Protein AF-A0A6A6L0Q8-F1 (afdb_monomer)

pLDDT: mean 82.21, std 14.79, range [26.2, 97.75]

Foldseek 3Di:
DQLVVVCPVQPPPDDLVPCVVCQVVSFVLQAQFWKDFALDDDPDIFGFNGWDPAFLQPDWDWDDDPDPPDPTDIDRNQVCSCVPRVDHDPSRRHTFTFRDDDPDTDTHRSRRIDGDPPDDDDPVSDDPVRNVVVVVVVPDDPVRVVVVVVCQCDDCPHCCHVVVVQHDDDPLDDDDDDLCCLVPLVSVLVVQLVVQVSCCVRVVHGAAEAEAEAQDPDPDDSVVSNCCSCVPPVNHHYQYDYPVCVVVPDPVSVVVSVVVVCVSNVVPDPDDDPDPDRDD

Structure (mmCIF, N/CA/C/O backbone):
data_AF-A0A6A6L0Q8-F1
#
_entry.id   AF-A0A6A6L0Q8-F1
#
loop_
_atom_site.group_PDB
_atom_site.id
_atom_site.type_symbol
_atom_site.label_atom_id
_atom_site.label_alt_id
_atom_site.label_comp_id
_atom_site.label_asym_id
_atom_site.label_entity_id
_atom_site.label_seq_id
_atom_site.pdbx_PDB_ins_code
_atom_site.Cartn_x
_atom_site.Cartn_y
_atom_site.Cartn_z
_atom_site.occupancy
_atom_site.B_iso_or_equiv
_atom_site.auth_seq_id
_atom_site.auth_comp_id
_atom_site.auth_asym_id
_atom_site.auth_atom_id
_atom_site.pdbx_PDB_model_num
ATOM 1 N N . MET A 1 1 ? 3.256 -10.495 -12.106 1.00 90.12 1 MET A N 1
ATOM 2 C CA . MET A 1 1 ? 2.865 -9.882 -13.391 1.00 90.12 1 MET A CA 1
ATOM 3 C C . MET A 1 1 ? 4.112 -9.403 -14.126 1.00 90.12 1 MET A C 1
ATOM 5 O O . MET A 1 1 ? 4.885 -8.676 -13.503 1.00 90.12 1 MET A O 1
ATOM 9 N N . PRO A 1 2 ? 4.363 -9.841 -15.370 1.00 96.38 2 PRO A N 1
ATOM 10 C CA . PRO A 1 2 ? 5.463 -9.336 -16.199 1.00 96.38 2 PRO A CA 1
ATOM 11 C C . PRO A 1 2 ? 5.391 -7.816 -16.389 1.00 96.38 2 PRO A C 1
ATOM 13 O O . PRO A 1 2 ? 4.303 -7.249 -16.449 1.00 96.38 2 PRO A O 1
ATOM 16 N N . VAL A 1 3 ? 6.543 -7.143 -16.466 1.00 95.81 3 VAL A N 1
ATOM 17 C CA . VAL A 1 3 ? 6.592 -5.670 -16.564 1.00 95.81 3 VAL A CA 1
ATOM 18 C C . VAL A 1 3 ? 5.933 -5.153 -17.844 1.00 95.81 3 VAL A C 1
ATOM 20 O O . VAL A 1 3 ? 5.211 -4.165 -17.789 1.00 95.81 3 VAL A O 1
ATOM 23 N N . ILE A 1 4 ? 6.134 -5.816 -18.985 1.00 94.69 4 ILE A N 1
ATOM 24 C CA . ILE A 1 4 ? 5.527 -5.391 -20.256 1.00 94.69 4 ILE A CA 1
ATOM 25 C C . ILE A 1 4 ? 3.995 -5.474 -20.199 1.00 94.69 4 ILE A C 1
ATOM 27 O O . ILE A 1 4 ? 3.321 -4.556 -20.660 1.00 94.69 4 ILE A O 1
ATOM 31 N N . ASP A 1 5 ? 3.448 -6.526 -19.589 1.00 94.25 5 ASP A N 1
ATOM 32 C CA . ASP A 1 5 ? 1.997 -6.681 -19.428 1.00 94.25 5 ASP A CA 1
ATOM 33 C C . ASP A 1 5 ? 1.432 -5.636 -18.464 1.00 94.25 5 ASP A C 1
ATOM 35 O O . ASP A 1 5 ? 0.415 -5.015 -18.758 1.00 94.25 5 ASP A O 1
ATOM 39 N N . PHE A 1 6 ? 2.148 -5.356 -17.368 1.00 92.81 6 PHE A N 1
ATOM 40 C CA . PHE A 1 6 ? 1.796 -4.269 -16.455 1.00 92.81 6 PHE A CA 1
ATOM 41 C C . PHE A 1 6 ? 1.683 -2.924 -17.185 1.00 92.81 6 PHE A C 1
ATOM 43 O O . PHE A 1 6 ? 0.721 -2.191 -16.969 1.00 92.81 6 PHE A O 1
ATOM 50 N N . LEU A 1 7 ? 2.633 -2.607 -18.072 1.00 93.12 7 LEU A N 1
ATOM 51 C CA . LEU A 1 7 ? 2.600 -1.367 -18.851 1.00 93.12 7 LEU A CA 1
ATOM 52 C C . LEU A 1 7 ? 1.410 -1.316 -19.812 1.00 93.12 7 LEU A C 1
ATOM 54 O O . LEU A 1 7 ? 0.773 -0.273 -19.904 1.00 93.12 7 LEU A O 1
ATOM 58 N N . LYS A 1 8 ? 1.081 -2.429 -20.482 1.00 91.69 8 LYS A N 1
ATOM 59 C CA . LYS A 1 8 ? -0.102 -2.517 -21.356 1.00 91.69 8 LYS A CA 1
ATOM 60 C C . LYS A 1 8 ? -1.411 -2.308 -20.591 1.00 91.69 8 LYS A C 1
ATOM 62 O O . LYS A 1 8 ? -2.341 -1.731 -21.136 1.00 91.69 8 LYS A O 1
ATOM 67 N N . GLU A 1 9 ? -1.486 -2.773 -19.345 1.00 89.06 9 GLU A N 1
ATOM 68 C CA . GLU A 1 9 ? -2.683 -2.630 -18.507 1.00 89.06 9 GLU A CA 1
ATOM 69 C C . GLU A 1 9 ? -2.833 -1.215 -17.918 1.00 89.06 9 GLU A C 1
ATOM 71 O O . GLU A 1 9 ? -3.950 -0.735 -17.750 1.00 89.06 9 GLU A O 1
ATOM 76 N N . HIS A 1 10 ? -1.723 -0.535 -17.608 1.00 86.06 10 HIS A N 1
ATOM 77 C CA . HIS A 1 10 ? -1.742 0.719 -16.839 1.00 86.06 10 HIS A CA 1
ATOM 78 C C . HIS A 1 10 ? -1.487 1.981 -17.672 1.00 86.06 10 HIS A C 1
ATOM 80 O O . HIS A 1 10 ? -1.715 3.088 -17.183 1.00 86.06 10 HIS A O 1
ATOM 86 N N . ILE A 1 11 ? -0.994 1.847 -18.904 1.00 88.38 11 ILE A N 1
ATOM 87 C CA . ILE A 1 11 ? -0.741 2.971 -19.807 1.00 88.38 11 ILE A CA 1
ATOM 88 C C . ILE A 1 11 ? -1.629 2.795 -21.047 1.00 88.38 11 ILE A C 1
ATOM 90 O O . ILE A 1 11 ? -1.388 1.873 -21.831 1.00 88.38 11 ILE A O 1
ATOM 94 N N . PRO A 1 12 ? -2.639 3.665 -21.246 1.00 87.06 12 PRO A N 1
ATOM 95 C CA . PRO A 1 12 ? -3.503 3.617 -22.422 1.00 87.06 12 PRO A CA 1
ATOM 96 C C . PRO A 1 12 ? -2.695 3.655 -23.721 1.00 87.06 12 PRO A C 1
ATOM 98 O O . PRO A 1 12 ? -1.733 4.418 -23.834 1.00 87.06 12 PRO A O 1
ATOM 101 N N . ASP A 1 13 ? -3.081 2.815 -24.682 1.00 90.56 13 ASP A N 1
ATOM 102 C CA . ASP A 1 13 ? -2.469 2.711 -26.014 1.00 90.56 13 ASP A CA 1
ATOM 103 C C . ASP A 1 13 ? -0.963 2.390 -26.015 1.00 90.56 13 ASP A C 1
ATOM 105 O O . ASP A 1 13 ? -0.272 2.593 -27.020 1.00 90.56 13 ASP A O 1
ATOM 109 N N . PHE A 1 14 ? -0.429 1.875 -24.901 1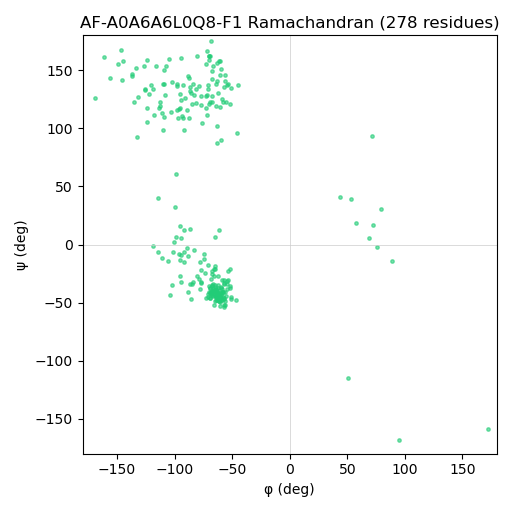.00 92.06 14 PHE A N 1
ATOM 110 C CA . PHE A 1 14 ? 0.988 1.557 -24.802 1.00 92.06 14 PHE A CA 1
ATOM 111 C C . PHE A 1 14 ? 1.402 0.515 -25.842 1.00 92.06 14 PHE A C 1
ATOM 113 O O . PHE A 1 14 ? 0.973 -0.641 -25.824 1.00 92.06 14 PHE A O 1
ATOM 120 N N . ASN A 1 15 ? 2.320 0.929 -26.713 1.00 89.38 15 ASN A N 1
ATOM 121 C CA . ASN A 1 15 ? 2.916 0.083 -27.730 1.00 89.38 15 ASN A CA 1
ATOM 122 C C . ASN A 1 15 ? 4.449 0.097 -27.593 1.00 89.38 15 ASN A C 1
ATOM 124 O O . ASN A 1 15 ? 5.060 1.154 -27.795 1.00 89.38 15 ASN A O 1
ATOM 128 N N . PRO A 1 16 ? 5.093 -1.055 -27.311 1.00 87.25 16 PRO A N 1
ATOM 129 C CA . PRO A 1 16 ? 6.550 -1.161 -27.240 1.00 87.25 16 PRO A CA 1
ATOM 130 C C . PRO A 1 16 ? 7.277 -0.648 -28.492 1.00 87.25 16 PRO A C 1
ATOM 132 O O . PRO A 1 16 ? 8.366 -0.094 -28.372 1.00 87.25 16 PRO A O 1
ATOM 135 N N . ASN A 1 17 ? 6.668 -0.751 -29.678 1.00 87.56 17 ASN A N 1
ATOM 136 C CA . ASN A 1 17 ? 7.273 -0.284 -30.930 1.00 87.56 17 ASN A CA 1
ATOM 137 C C . ASN A 1 17 ? 7.409 1.247 -30.996 1.00 87.56 17 ASN A C 1
ATOM 139 O O . ASN A 1 17 ? 8.262 1.755 -31.716 1.00 87.56 17 ASN A O 1
ATOM 143 N N . ASN A 1 18 ? 6.603 1.990 -30.229 1.00 89.50 18 ASN A N 1
ATOM 144 C CA . ASN A 1 18 ? 6.680 3.449 -30.114 1.00 89.50 18 ASN A CA 1
ATOM 145 C C . ASN A 1 18 ? 7.097 3.8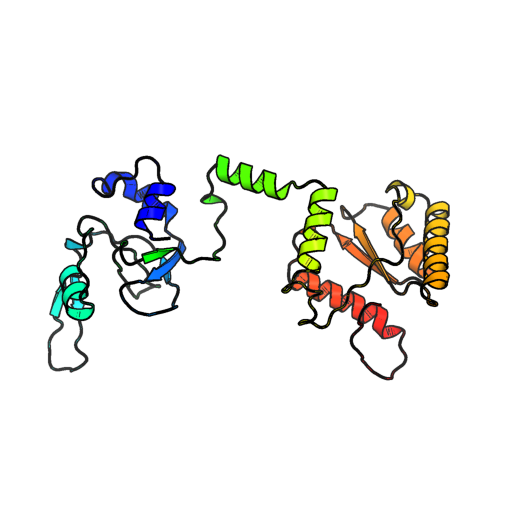81 -28.696 1.00 89.50 18 ASN A C 1
ATOM 147 O O . ASN A 1 18 ? 6.573 4.846 -28.135 1.00 89.50 18 ASN A O 1
ATOM 151 N N . PHE A 1 19 ? 8.049 3.167 -28.085 1.00 92.56 19 PHE A N 1
ATOM 152 C CA . PHE A 1 19 ? 8.451 3.407 -26.695 1.00 92.56 19 PHE A CA 1
ATOM 153 C C . PHE A 1 19 ? 8.859 4.864 -26.417 1.00 92.56 19 PHE A C 1
ATOM 155 O O . PHE A 1 19 ? 8.597 5.392 -25.335 1.00 92.56 19 PHE A O 1
ATOM 162 N N . ARG A 1 20 ? 9.466 5.548 -27.397 1.00 91.00 20 ARG A N 1
ATOM 163 C CA . ARG A 1 20 ? 9.957 6.927 -27.249 1.00 91.00 20 ARG A CA 1
ATOM 164 C C . ARG A 1 20 ? 8.858 7.901 -26.810 1.00 91.00 20 ARG A C 1
ATOM 166 O O . ARG A 1 20 ? 9.118 8.730 -25.939 1.00 91.00 20 ARG A O 1
ATOM 173 N N . GLY A 1 21 ? 7.644 7.771 -27.351 1.00 92.38 21 GLY A N 1
ATOM 174 C CA . GLY A 1 21 ? 6.496 8.604 -26.969 1.00 92.38 21 GLY A CA 1
ATOM 175 C C . GLY A 1 21 ? 5.993 8.332 -25.547 1.00 92.38 21 GLY A C 1
ATOM 176 O O . GLY A 1 21 ? 5.531 9.241 -24.860 1.00 92.38 21 GLY A O 1
ATOM 177 N N . PHE A 1 22 ? 6.160 7.099 -25.065 1.00 94.25 22 PHE A N 1
ATOM 178 C CA . PHE A 1 22 ? 5.683 6.664 -23.752 1.00 94.25 22 PHE A CA 1
ATOM 179 C C . PHE A 1 22 ? 6.749 6.718 -22.652 1.00 94.25 22 PHE A C 1
ATOM 181 O O . PHE A 1 22 ? 6.402 6.564 -21.482 1.00 94.25 22 PHE A O 1
ATOM 188 N N . ARG A 1 23 ? 8.024 6.986 -22.976 1.00 94.62 23 ARG A N 1
ATOM 189 C CA . ARG A 1 23 ? 9.160 6.905 -22.034 1.00 94.62 23 ARG A CA 1
ATOM 190 C C . ARG A 1 23 ? 8.888 7.582 -20.687 1.00 94.62 23 ARG A C 1
ATOM 192 O O . ARG A 1 23 ? 9.111 6.970 -19.648 1.00 94.62 23 ARG A O 1
ATOM 199 N N . LYS A 1 24 ? 8.363 8.815 -20.693 1.00 92.81 24 LYS A N 1
ATOM 200 C CA . LYS A 1 24 ? 8.048 9.562 -19.458 1.00 92.81 24 LYS A CA 1
ATOM 201 C C . LYS A 1 24 ? 6.961 8.883 -18.616 1.00 92.81 24 LYS A C 1
ATOM 203 O O . LYS A 1 24 ? 7.061 8.863 -17.393 1.00 92.81 24 LYS A O 1
ATOM 208 N N . GLN A 1 25 ? 5.930 8.337 -19.260 1.00 91.94 25 GLN A N 1
ATOM 209 C CA . GLN A 1 25 ? 4.829 7.647 -18.582 1.00 91.94 25 GLN A CA 1
ATOM 210 C C . GLN A 1 25 ? 5.295 6.302 -18.017 1.00 91.94 25 GLN A C 1
ATOM 212 O O . GLN A 1 25 ? 5.019 6.000 -16.859 1.00 91.94 25 GLN A O 1
ATOM 217 N N . VAL A 1 26 ? 6.081 5.550 -18.795 1.00 94.69 26 VAL A N 1
ATOM 218 C CA . VAL A 1 26 ? 6.685 4.276 -18.380 1.00 94.69 26 VAL A CA 1
ATOM 219 C C . VAL A 1 26 ? 7.618 4.478 -17.190 1.00 94.69 26 VAL A C 1
ATOM 221 O O . VAL A 1 26 ? 7.498 3.771 -16.192 1.00 94.69 26 VAL A O 1
ATOM 224 N N . GLU A 1 27 ? 8.517 5.466 -17.248 1.00 94.06 27 GLU A N 1
ATOM 225 C CA . GLU A 1 27 ? 9.415 5.749 -16.128 1.00 94.06 27 GLU A CA 1
ATOM 226 C C . GLU A 1 27 ? 8.623 6.143 -14.877 1.00 94.06 27 GLU A C 1
ATOM 228 O O . GLU A 1 27 ? 8.885 5.609 -13.802 1.00 94.06 27 GLU A O 1
ATOM 233 N N . LYS A 1 28 ? 7.607 7.009 -15.007 1.00 90.94 28 LYS A N 1
ATOM 234 C CA . LYS A 1 28 ? 6.749 7.399 -13.880 1.00 90.94 28 LYS A CA 1
ATOM 235 C C . LYS A 1 28 ? 6.019 6.201 -13.266 1.00 90.94 28 LYS A C 1
ATOM 237 O O . LYS A 1 28 ? 5.943 6.117 -12.044 1.00 90.94 28 LYS A O 1
ATOM 242 N N . ALA A 1 29 ? 5.498 5.293 -14.090 1.00 90.25 29 ALA A N 1
ATOM 243 C CA . ALA A 1 29 ? 4.758 4.121 -13.630 1.00 90.25 29 ALA A CA 1
ATOM 244 C C . ALA A 1 29 ? 5.657 3.090 -12.927 1.00 90.25 29 ALA A C 1
ATOM 246 O O . ALA A 1 29 ? 5.229 2.450 -11.970 1.00 90.25 29 ALA A O 1
ATOM 247 N N . LEU A 1 30 ? 6.901 2.922 -13.389 1.00 93.06 30 LEU A N 1
ATOM 248 C CA . LEU A 1 30 ? 7.799 1.873 -12.901 1.00 93.06 30 LEU A CA 1
ATOM 249 C C . LEU A 1 30 ? 8.740 2.323 -11.783 1.00 93.06 30 LEU A C 1
ATOM 251 O O . LEU A 1 30 ? 9.106 1.516 -10.924 1.00 93.06 30 LEU A O 1
ATOM 255 N N . LYS A 1 31 ? 9.173 3.585 -11.784 1.00 91.56 31 LYS A N 1
ATOM 256 C CA . LYS A 1 31 ? 10.190 4.079 -10.854 1.00 91.56 31 LYS A CA 1
ATOM 257 C C . LYS A 1 31 ? 9.737 3.902 -9.409 1.00 91.56 31 LYS A C 1
ATOM 259 O O . LYS A 1 31 ? 8.684 4.364 -8.985 1.00 91.56 31 LYS A O 1
ATOM 264 N N . GLY A 1 32 ? 10.574 3.229 -8.628 1.00 88.31 32 GLY A N 1
ATOM 265 C CA . GLY A 1 32 ? 10.318 2.930 -7.226 1.00 88.31 32 GLY A CA 1
ATOM 266 C C . GLY A 1 32 ? 9.567 1.627 -6.957 1.00 88.31 32 GLY A C 1
ATOM 267 O O . GLY A 1 32 ? 9.631 1.159 -5.814 1.00 88.31 32 GLY A O 1
ATOM 268 N N . LEU A 1 33 ? 8.949 1.004 -7.968 1.00 90.94 33 LEU A N 1
ATOM 269 C CA . LEU A 1 33 ? 8.381 -0.336 -7.830 1.00 90.94 33 LEU A CA 1
ATOM 270 C C . LEU A 1 33 ? 9.484 -1.373 -7.615 1.00 90.94 33 LEU A C 1
ATOM 272 O O . LEU A 1 33 ? 10.640 -1.199 -8.011 1.00 90.94 33 LEU A O 1
ATOM 276 N N . LYS A 1 34 ? 9.120 -2.475 -6.961 1.00 93.12 34 LYS A N 1
ATOM 277 C CA . LYS A 1 34 ? 9.985 -3.637 -6.778 1.00 93.12 34 LYS A CA 1
ATOM 278 C C . LYS A 1 34 ? 9.673 -4.710 -7.813 1.00 93.12 34 LYS A C 1
ATOM 280 O O . LYS A 1 34 ? 8.506 -5.038 -8.026 1.00 93.12 34 LYS A O 1
ATOM 285 N N . VAL A 1 35 ? 10.719 -5.301 -8.379 1.00 95.44 35 VAL A N 1
ATOM 286 C CA . VAL A 1 35 ? 10.653 -6.411 -9.335 1.00 95.44 35 VAL A CA 1
ATOM 287 C C . VAL A 1 35 ? 11.509 -7.589 -8.893 1.00 95.44 35 VAL A C 1
ATOM 289 O O . VAL A 1 35 ? 12.496 -7.429 -8.173 1.00 95.44 35 VAL A O 1
ATOM 292 N N . THR A 1 36 ? 11.137 -8.779 -9.337 1.00 95.69 36 THR A N 1
ATOM 293 C CA . THR A 1 36 ? 11.997 -9.966 -9.373 1.00 95.69 36 THR A CA 1
ATOM 294 C C . THR A 1 36 ? 12.435 -10.219 -10.812 1.00 95.69 36 THR A C 1
ATOM 296 O O . THR A 1 36 ? 11.808 -9.726 -11.751 1.00 95.69 36 THR A O 1
ATOM 299 N N . VAL A 1 37 ? 13.516 -10.977 -10.996 1.00 96.12 37 VAL A N 1
ATOM 300 C CA . VAL A 1 37 ? 14.069 -11.276 -12.325 1.00 96.12 37 VAL A CA 1
ATOM 301 C C . VAL A 1 37 ? 13.833 -12.733 -12.714 1.00 96.12 37 VAL A C 1
ATOM 303 O O . VAL A 1 37 ? 13.787 -13.590 -11.837 1.00 96.12 37 VAL A O 1
ATOM 306 N N . THR A 1 38 ? 13.701 -13.017 -14.010 1.00 95.12 38 THR A N 1
ATOM 307 C CA . THR A 1 38 ? 13.348 -14.360 -14.523 1.00 95.12 38 THR A CA 1
ATOM 308 C C . THR A 1 38 ? 14.472 -15.064 -15.276 1.00 95.12 38 THR A C 1
ATOM 310 O O . THR A 1 38 ? 14.389 -16.261 -15.531 1.00 95.12 38 THR A O 1
ATOM 313 N N . TYR A 1 39 ? 15.553 -14.357 -15.613 1.00 92.31 39 TYR A N 1
ATOM 314 C CA . TYR A 1 39 ? 16.702 -14.945 -16.311 1.00 92.31 39 TYR A CA 1
ATOM 315 C C . TYR A 1 39 ? 17.585 -15.822 -15.404 1.00 92.31 39 TYR A C 1
ATOM 317 O O . TYR A 1 39 ? 18.496 -16.486 -15.889 1.00 92.31 39 TYR A O 1
ATOM 325 N N . ARG A 1 40 ? 17.335 -15.819 -14.088 1.00 92.00 40 ARG A N 1
ATOM 326 C CA . ARG A 1 40 ? 18.025 -16.644 -13.088 1.00 92.00 40 ARG A CA 1
ATOM 327 C C . ARG A 1 40 ? 17.101 -16.979 -11.920 1.00 92.00 40 ARG A C 1
ATOM 329 O O . ARG A 1 40 ? 16.214 -16.193 -11.593 1.00 92.00 40 ARG A O 1
ATOM 336 N N . THR A 1 41 ? 17.376 -18.078 -11.227 1.00 89.44 41 THR A N 1
ATOM 337 C CA . THR A 1 41 ? 16.633 -18.481 -10.026 1.00 89.44 41 THR A CA 1
ATOM 338 C C . THR A 1 41 ? 17.051 -17.630 -8.829 1.00 89.44 41 THR A C 1
ATOM 340 O O . THR A 1 41 ? 18.142 -17.785 -8.284 1.00 89.44 41 THR A O 1
ATOM 343 N N . THR A 1 42 ? 16.205 -16.684 -8.423 1.00 88.88 42 THR A N 1
ATOM 344 C CA . THR A 1 42 ? 16.433 -15.856 -7.235 1.00 88.88 42 THR A CA 1
ATOM 345 C C . THR A 1 42 ? 15.123 -15.303 -6.682 1.00 88.88 42 THR A C 1
ATOM 347 O O . THR A 1 42 ? 14.250 -14.888 -7.437 1.00 88.88 42 THR A O 1
ATOM 350 N N . ASN A 1 43 ? 15.021 -15.224 -5.353 1.00 85.62 43 ASN A N 1
ATOM 351 C CA . ASN A 1 43 ? 13.913 -14.555 -4.660 1.00 85.62 43 ASN A CA 1
ATOM 352 C C . ASN A 1 43 ? 14.234 -13.091 -4.310 1.00 85.62 43 ASN A C 1
ATOM 354 O O . ASN A 1 43 ? 13.468 -12.422 -3.612 1.00 85.62 43 ASN A O 1
ATOM 358 N N . GLN A 1 44 ? 15.382 -12.581 -4.767 1.00 89.94 44 GLN A N 1
ATOM 359 C CA . GLN A 1 44 ? 15.794 -11.212 -4.500 1.00 89.94 44 GLN A CA 1
ATOM 360 C C . GLN A 1 44 ? 14.874 -10.218 -5.221 1.00 89.94 44 GLN A C 1
ATOM 362 O O . GLN A 1 44 ? 14.673 -10.291 -6.434 1.00 89.94 44 GLN A O 1
ATOM 367 N N . LYS A 1 45 ? 14.351 -9.251 -4.460 1.00 92.69 45 LYS A N 1
ATOM 368 C CA . LYS A 1 45 ? 13.551 -8.134 -4.976 1.00 92.69 45 LYS A CA 1
ATOM 369 C C . LYS A 1 45 ? 14.449 -6.918 -5.207 1.00 92.69 45 LYS A C 1
ATOM 371 O O . LYS A 1 45 ? 15.165 -6.493 -4.299 1.00 92.69 45 LYS A O 1
ATOM 376 N N . PHE A 1 46 ? 14.364 -6.327 -6.390 1.00 93.06 46 PHE A N 1
ATOM 377 C CA . PHE A 1 46 ? 15.109 -5.137 -6.794 1.00 93.06 46 PHE A CA 1
ATOM 378 C C . PHE A 1 46 ? 14.168 -3.947 -6.898 1.00 93.06 46 PHE A C 1
ATOM 380 O O . PHE A 1 46 ? 13.060 -4.096 -7.396 1.00 93.06 46 PHE A O 1
ATOM 387 N N . LYS A 1 47 ? 14.589 -2.771 -6.428 1.00 93.50 47 LYS A N 1
ATOM 388 C CA . LYS A 1 47 ? 13.841 -1.526 -6.635 1.00 93.50 47 LYS A CA 1
ATOM 389 C C . LYS A 1 47 ? 14.262 -0.939 -7.980 1.00 93.50 47 LYS A C 1
ATOM 391 O O . LYS A 1 47 ? 15.459 -0.833 -8.222 1.00 93.50 47 LYS A O 1
ATOM 396 N N . ILE A 1 48 ? 13.300 -0.551 -8.808 1.00 95.06 48 ILE A N 1
ATOM 397 C CA . ILE A 1 48 ? 13.564 0.139 -10.070 1.00 95.06 48 ILE A CA 1
ATOM 398 C C . ILE A 1 48 ? 14.007 1.569 -9.750 1.00 95.06 48 ILE A C 1
ATOM 400 O O . ILE A 1 48 ? 13.249 2.344 -9.157 1.00 95.06 48 ILE A O 1
ATOM 404 N N . SER A 1 49 ? 15.232 1.906 -10.133 1.00 94.31 49 SER A N 1
ATOM 405 C CA . SER A 1 49 ? 15.804 3.249 -10.005 1.00 94.31 49 SER A CA 1
ATOM 406 C C . SER A 1 49 ? 15.407 4.141 -11.181 1.00 94.31 49 SER A C 1
ATOM 408 O O . SER A 1 49 ? 15.174 5.335 -10.993 1.00 94.31 49 SER A O 1
ATOM 410 N N . GLY A 1 50 ? 15.244 3.555 -12.366 1.00 94.94 50 GLY A N 1
ATOM 411 C CA . GLY A 1 50 ? 14.818 4.252 -13.574 1.00 94.94 50 GLY A CA 1
ATOM 412 C C . GLY A 1 50 ? 14.906 3.356 -14.804 1.00 94.94 50 GLY A C 1
ATOM 413 O O . GLY A 1 50 ? 14.922 2.127 -14.697 1.00 94.94 50 GLY A O 1
ATOM 414 N N . LEU A 1 51 ? 14.964 3.996 -15.967 1.00 96.75 51 LEU A N 1
ATOM 415 C CA . LEU A 1 51 ? 15.195 3.359 -17.261 1.00 96.75 51 LEU A CA 1
ATOM 416 C C . LEU A 1 51 ? 16.607 3.684 -17.744 1.00 96.75 51 LEU A C 1
ATOM 418 O O . LEU A 1 51 ? 17.137 4.742 -17.413 1.00 96.75 51 LEU A O 1
ATOM 422 N N . THR A 1 52 ? 17.192 2.821 -18.569 1.00 95.81 52 THR A N 1
ATOM 423 C CA . THR A 1 52 ? 18.440 3.157 -19.268 1.00 95.81 52 THR A CA 1
ATOM 424 C C . THR A 1 52 ? 18.213 4.255 -20.300 1.00 95.81 52 THR A C 1
ATOM 426 O O . THR A 1 52 ? 17.119 4.382 -20.859 1.00 95.81 52 THR A O 1
ATOM 429 N N . ASP A 1 53 ? 19.231 5.074 -20.553 1.00 93.25 53 ASP A N 1
ATOM 430 C CA . ASP A 1 53 ? 19.164 6.138 -21.564 1.00 93.25 53 ASP A CA 1
ATOM 431 C C . ASP A 1 53 ? 19.066 5.561 -22.980 1.00 93.25 53 ASP A C 1
ATOM 433 O O . ASP A 1 53 ? 18.243 6.009 -23.778 1.00 93.25 53 ASP A O 1
ATOM 437 N N . GLU A 1 54 ? 19.829 4.500 -23.235 1.00 95.00 54 GLU A N 1
ATOM 438 C CA . GLU A 1 54 ? 19.894 3.781 -24.506 1.00 95.00 54 GLU A CA 1
ATOM 439 C C . GLU A 1 54 ? 18.947 2.568 -24.537 1.00 95.00 54 GLU A C 1
ATOM 441 O O . GLU A 1 54 ? 18.510 2.059 -23.492 1.00 95.00 54 GLU A O 1
ATOM 446 N N . ASN A 1 55 ? 18.637 2.097 -25.748 1.00 96.00 55 ASN A N 1
ATOM 447 C CA . ASN A 1 55 ? 17.886 0.862 -25.963 1.00 96.00 55 ASN A CA 1
ATOM 448 C C . ASN A 1 55 ? 18.746 -0.364 -25.654 1.00 96.00 55 ASN A C 1
ATOM 450 O O . ASN A 1 55 ? 19.964 -0.338 -25.776 1.00 96.00 55 ASN A O 1
ATOM 454 N N . THR A 1 56 ? 18.094 -1.474 -25.314 1.00 95.25 56 THR A N 1
ATOM 455 C CA . THR A 1 56 ? 18.740 -2.743 -24.946 1.00 95.25 56 THR A CA 1
ATOM 456 C C . THR A 1 56 ? 19.776 -3.216 -25.975 1.00 95.25 56 THR A C 1
ATOM 458 O O . THR A 1 56 ? 20.807 -3.761 -25.583 1.00 95.25 56 THR A O 1
ATOM 461 N N . LEU A 1 57 ? 19.521 -2.987 -27.268 1.00 96.12 57 LEU A N 1
ATOM 462 C CA . LEU A 1 57 ? 20.422 -3.337 -28.369 1.00 96.12 57 LEU A CA 1
ATOM 463 C C . LEU A 1 57 ? 21.735 -2.539 -28.369 1.00 96.12 57 LEU A C 1
ATOM 465 O O . LEU A 1 57 ? 22.774 -3.088 -28.726 1.00 96.12 57 LEU A O 1
ATOM 469 N N . ASP A 1 58 ? 21.689 -1.279 -27.939 1.00 95.81 58 ASP A N 1
ATOM 470 C CA . ASP A 1 58 ? 22.810 -0.337 -28.026 1.00 95.81 58 ASP A CA 1
ATOM 471 C C . ASP A 1 58 ? 23.688 -0.354 -26.759 1.00 95.81 58 ASP A C 1
ATOM 473 O O . ASP A 1 58 ? 24.832 0.102 -26.768 1.00 95.81 58 ASP A O 1
ATOM 477 N N . ILE A 1 59 ? 23.191 -0.941 -25.663 1.00 95.12 59 ILE A N 1
ATOM 478 C CA . ILE A 1 59 ? 23.904 -0.982 -24.382 1.00 95.12 59 ILE A CA 1
ATOM 479 C C . ILE A 1 59 ? 25.095 -1.941 -24.458 1.00 95.12 59 ILE A C 1
ATOM 481 O O . ILE A 1 59 ? 24.962 -3.130 -24.761 1.00 95.12 59 ILE A O 1
ATOM 485 N N . SER A 1 60 ? 26.263 -1.443 -24.061 1.00 93.38 60 SER A N 1
ATOM 486 C CA . SER A 1 60 ? 27.481 -2.232 -23.870 1.00 93.38 60 SER A CA 1
ATOM 487 C C . SER A 1 60 ? 28.149 -1.884 -22.546 1.00 93.38 60 SER A C 1
ATOM 489 O O . SER A 1 60 ? 28.030 -0.762 -22.058 1.00 93.38 60 SER A O 1
ATOM 491 N N . PHE A 1 61 ? 28.867 -2.839 -21.964 1.00 90.31 61 PHE A N 1
ATOM 492 C CA . PHE A 1 61 ? 29.634 -2.628 -20.740 1.00 90.31 61 PHE A CA 1
ATOM 493 C C . PHE A 1 61 ? 30.923 -3.440 -20.754 1.00 90.31 61 PHE A C 1
ATOM 495 O O . PHE A 1 61 ? 31.038 -4.444 -21.461 1.00 90.31 61 PHE A O 1
ATOM 502 N N . ASP A 1 62 ? 31.882 -2.998 -19.953 1.00 87.31 62 ASP A N 1
ATOM 503 C CA . ASP A 1 62 ? 33.163 -3.669 -19.812 1.00 87.31 62 ASP A CA 1
ATOM 504 C C . ASP A 1 62 ? 33.059 -4.773 -18.758 1.00 87.31 62 ASP A C 1
ATOM 506 O O . ASP A 1 62 ? 32.532 -4.573 -17.660 1.00 87.31 62 ASP A O 1
ATOM 510 N N . ILE A 1 63 ? 33.529 -5.968 -19.112 1.00 81.38 63 ILE A N 1
ATOM 511 C CA . ILE A 1 63 ? 33.627 -7.098 -18.190 1.00 81.38 63 ILE A CA 1
ATOM 512 C C . ILE A 1 63 ? 35.085 -7.236 -17.772 1.00 81.38 63 ILE A C 1
ATOM 514 O O . ILE A 1 63 ? 35.944 -7.584 -18.583 1.00 81.38 63 ILE A O 1
ATOM 518 N N . GLU A 1 64 ? 35.343 -6.989 -16.492 1.00 75.88 64 GLU A N 1
ATOM 519 C CA . GLU A 1 64 ? 36.609 -7.323 -15.848 1.00 75.88 64 GLU A CA 1
ATOM 520 C C . GLU A 1 64 ? 36.638 -8.831 -15.565 1.00 75.88 64 GLU A C 1
ATOM 522 O O . GLU A 1 64 ? 35.776 -9.379 -14.866 1.00 75.88 64 GLU A O 1
ATOM 527 N N . ASN A 1 65 ? 37.616 -9.528 -16.142 1.00 68.06 65 ASN A N 1
ATOM 528 C CA . ASN A 1 65 ? 37.854 -10.930 -15.833 1.00 68.06 65 ASN A CA 1
ATOM 529 C C . ASN A 1 65 ? 38.599 -11.018 -14.501 1.00 68.06 65 ASN A C 1
ATOM 531 O O . ASN A 1 65 ? 39.562 -10.298 -14.279 1.00 68.06 65 ASN A O 1
ATOM 535 N N . LYS A 1 66 ? 38.198 -11.947 -13.627 1.00 62.72 66 LYS A N 1
ATOM 536 C CA . LYS A 1 66 ? 38.827 -12.173 -12.307 1.00 62.72 66 LYS A CA 1
ATOM 537 C C . LYS A 1 66 ? 40.286 -12.665 -12.362 1.00 62.72 66 LYS A C 1
ATOM 539 O O . LYS A 1 66 ? 40.827 -13.060 -11.338 1.00 62.72 66 LYS A O 1
ATOM 544 N N . SER A 1 67 ? 40.881 -12.719 -13.548 1.00 58.31 67 SER A N 1
ATOM 545 C CA . SER A 1 67 ? 42.281 -13.054 -13.760 1.00 58.31 67 SER A CA 1
ATOM 546 C C . SER A 1 67 ? 42.949 -11.801 -14.303 1.00 58.31 67 SER A C 1
ATOM 548 O O . SER A 1 67 ? 42.596 -11.368 -15.401 1.00 58.31 67 SER A O 1
ATOM 550 N N . ASP A 1 68 ? 43.916 -11.260 -13.562 1.00 58.09 68 ASP A N 1
ATOM 551 C CA . ASP A 1 68 ? 44.617 -9.982 -13.802 1.00 58.09 68 ASP A CA 1
ATOM 552 C C . ASP A 1 68 ? 45.411 -9.905 -15.131 1.00 58.09 68 ASP A C 1
ATOM 554 O O . ASP A 1 68 ? 46.218 -9.005 -15.336 1.00 58.09 68 ASP A O 1
ATOM 558 N N . GLN A 1 69 ? 45.208 -10.851 -16.052 1.00 61.41 69 GLN A N 1
ATOM 559 C CA . GLN A 1 69 ? 45.953 -10.991 -17.306 1.00 61.41 69 GLN A CA 1
ATOM 560 C C . GLN A 1 69 ? 45.108 -10.761 -18.567 1.00 61.41 69 GLN A C 1
ATOM 562 O O . GLN A 1 69 ? 45.663 -10.744 -19.663 1.00 61.41 69 GLN A O 1
ATOM 567 N N . ILE A 1 70 ? 43.783 -10.588 -18.457 1.00 62.44 70 ILE A N 1
ATOM 568 C CA . ILE A 1 70 ? 42.921 -10.350 -19.626 1.00 62.44 70 ILE A CA 1
ATOM 569 C C . ILE A 1 70 ? 42.364 -8.924 -19.551 1.00 62.44 70 ILE A C 1
ATOM 571 O O . ILE A 1 70 ? 41.647 -8.623 -18.593 1.00 62.44 70 ILE A O 1
ATOM 575 N N . PRO A 1 71 ? 42.650 -8.055 -20.539 1.00 71.00 71 PRO A N 1
ATOM 576 C CA . PRO A 1 71 ? 42.134 -6.692 -20.550 1.00 71.00 71 PRO A CA 1
ATOM 577 C C . PRO A 1 71 ? 40.597 -6.679 -20.546 1.00 71.00 71 PRO A C 1
ATOM 579 O O . PRO A 1 71 ? 39.971 -7.619 -21.055 1.00 71.00 71 PRO A O 1
ATOM 582 N N . PRO A 1 72 ? 39.975 -5.625 -19.985 1.00 77.50 72 PRO A N 1
ATOM 583 C CA . PRO A 1 72 ? 38.526 -5.497 -19.948 1.00 77.50 72 PRO A CA 1
ATOM 584 C C . PRO A 1 72 ? 37.958 -5.594 -21.364 1.00 77.50 72 PRO A C 1
ATOM 586 O O . PRO A 1 72 ? 38.342 -4.851 -22.270 1.00 77.50 72 PRO A O 1
ATOM 589 N N . ARG A 1 73 ? 37.053 -6.555 -21.564 1.00 82.75 73 ARG A N 1
ATOM 590 C CA . ARG A 1 73 ? 36.388 -6.763 -22.851 1.00 82.75 73 ARG A CA 1
ATOM 591 C C . ARG A 1 73 ? 35.064 -6.017 -22.840 1.00 82.75 73 ARG A C 1
ATOM 593 O O . ARG A 1 73 ? 34.210 -6.297 -21.998 1.00 82.75 73 ARG A O 1
ATOM 600 N N . LYS A 1 74 ? 34.867 -5.143 -23.825 1.00 88.25 74 LYS A N 1
ATOM 601 C CA . LYS A 1 74 ? 33.566 -4.530 -24.095 1.00 88.25 74 LYS A CA 1
ATOM 602 C C . LYS A 1 74 ? 32.614 -5.587 -24.652 1.00 88.25 74 LYS A C 1
ATOM 604 O O . LYS A 1 74 ? 32.897 -6.210 -25.677 1.00 88.25 74 LYS A O 1
ATOM 609 N N . VAL A 1 75 ? 31.494 -5.806 -23.971 1.00 91.38 75 VAL A N 1
ATOM 610 C CA . VAL A 1 75 ? 30.473 -6.788 -24.355 1.00 91.38 75 VAL A CA 1
ATOM 611 C C . VAL A 1 75 ? 29.116 -6.096 -24.452 1.00 91.38 75 VAL A C 1
ATOM 613 O O . VAL A 1 75 ? 28.724 -5.338 -23.565 1.00 91.38 75 VAL A O 1
ATOM 616 N N . SER A 1 76 ? 28.384 -6.355 -25.539 1.00 95.00 76 SER A N 1
ATOM 617 C CA . SER A 1 76 ? 27.001 -5.889 -25.690 1.00 95.00 76 SER A CA 1
ATOM 618 C C . SER A 1 76 ? 26.094 -6.604 -24.690 1.00 95.00 76 SER A C 1
ATOM 620 O O . SER A 1 76 ? 26.221 -7.821 -24.510 1.00 95.00 76 SER A O 1
ATOM 622 N N . LEU A 1 77 ? 25.111 -5.905 -24.134 1.00 95.12 77 LEU A N 1
ATOM 623 C CA . LEU A 1 77 ? 24.166 -6.490 -23.188 1.00 95.12 77 LEU A CA 1
ATOM 624 C C . LEU A 1 77 ? 23.378 -7.661 -23.800 1.00 95.12 77 LEU A C 1
ATOM 626 O O . LEU A 1 77 ? 23.178 -8.671 -23.127 1.00 95.12 77 LEU A O 1
ATOM 630 N N . VAL A 1 78 ? 23.026 -7.586 -25.087 1.00 95.75 78 VAL A N 1
ATOM 631 C CA . VAL A 1 78 ? 22.346 -8.685 -25.793 1.00 95.75 78 VAL A CA 1
ATOM 632 C C . VAL A 1 78 ? 23.189 -9.961 -25.818 1.00 95.75 78 VAL A C 1
ATOM 634 O O . VAL A 1 78 ? 22.731 -11.013 -25.365 1.00 95.75 78 VAL A O 1
ATOM 637 N N . SER A 1 79 ? 24.439 -9.866 -26.279 1.00 94.25 79 SER A N 1
ATOM 638 C CA . SER A 1 79 ? 25.351 -11.019 -26.320 1.00 94.25 79 SER A CA 1
ATOM 639 C C . SER A 1 79 ? 25.634 -11.568 -24.923 1.00 94.25 79 SER A C 1
ATOM 641 O O . SER A 1 79 ? 25.644 -12.778 -24.739 1.00 94.25 79 SER A O 1
ATOM 643 N N . TYR A 1 80 ? 25.755 -10.705 -23.909 1.00 94.25 80 TYR A N 1
ATOM 644 C CA . TYR A 1 80 ? 25.950 -11.146 -22.529 1.00 94.25 80 TYR A CA 1
ATOM 645 C C . TYR A 1 80 ? 24.809 -12.036 -22.020 1.00 94.25 80 TYR A C 1
ATOM 647 O O . TYR A 1 80 ? 25.066 -13.090 -21.438 1.00 94.25 80 TYR A O 1
ATOM 655 N N . PHE A 1 81 ? 23.548 -11.639 -22.226 1.00 95.62 81 PHE A N 1
ATOM 656 C CA . PHE A 1 81 ? 22.402 -12.444 -21.791 1.00 95.62 81 PHE A CA 1
ATOM 657 C C . PHE A 1 81 ? 22.274 -13.751 -22.583 1.00 95.62 81 PHE A C 1
ATOM 659 O O . PHE A 1 81 ? 21.937 -14.786 -21.998 1.00 95.62 81 PHE A O 1
ATOM 666 N N . ARG A 1 82 ? 22.615 -13.728 -23.876 1.00 95.12 82 ARG A N 1
ATOM 667 C CA . ARG A 1 82 ? 22.654 -14.926 -24.720 1.00 95.12 82 ARG A CA 1
ATOM 668 C C . ARG A 1 82 ? 23.738 -15.905 -24.267 1.00 95.12 82 ARG A C 1
ATOM 670 O O . ARG A 1 82 ? 23.436 -17.065 -24.024 1.00 95.12 82 ARG A O 1
ATOM 677 N N . GLU A 1 83 ? 24.976 -15.448 -24.115 1.00 92.69 83 GLU A N 1
ATOM 678 C CA . GLU A 1 83 ? 26.126 -16.299 -23.784 1.00 92.69 83 GLU A CA 1
ATOM 679 C C . GLU A 1 83 ? 26.077 -16.802 -22.337 1.00 92.69 83 GLU A C 1
ATOM 681 O O . GLU A 1 83 ? 26.299 -17.981 -22.078 1.00 92.69 83 GLU A O 1
ATOM 686 N N . LYS A 1 84 ? 25.762 -15.923 -21.377 1.00 92.00 84 LYS A N 1
ATOM 687 C CA . LYS A 1 84 ? 25.841 -16.257 -19.948 1.00 92.00 84 LYS A CA 1
ATOM 688 C C . LYS A 1 84 ? 24.599 -16.957 -19.405 1.00 92.00 84 LYS A C 1
ATOM 690 O O . LYS A 1 84 ? 24.712 -17.752 -18.474 1.00 92.00 84 LYS A O 1
ATOM 695 N N . TYR A 1 85 ? 23.420 -16.607 -19.914 1.00 93.94 85 TYR A N 1
ATOM 696 C CA . TYR A 1 85 ? 22.140 -17.094 -19.387 1.00 93.94 85 TYR A CA 1
ATOM 697 C C . TYR A 1 85 ? 21.325 -17.888 -20.410 1.00 93.94 85 TYR A C 1
ATOM 699 O O . TYR A 1 85 ? 20.235 -18.347 -20.066 1.00 93.94 85 TYR A O 1
ATOM 707 N N . SER A 1 86 ? 21.815 -18.035 -21.647 1.00 94.69 86 SER A N 1
ATOM 708 C CA . SER A 1 86 ? 21.075 -18.676 -22.743 1.00 94.69 86 SER A CA 1
ATOM 709 C C . SER A 1 86 ? 19.687 -18.053 -22.933 1.00 94.69 86 SER A C 1
ATOM 711 O O . SER A 1 86 ? 18.694 -18.750 -23.138 1.00 94.69 86 SER A O 1
ATOM 713 N N . LYS A 1 87 ? 19.606 -16.720 -22.801 1.00 93.50 87 LYS A N 1
ATOM 714 C CA . LYS A 1 87 ? 18.373 -15.945 -22.972 1.00 93.50 87 LYS A CA 1
ATOM 715 C C . LYS A 1 87 ? 18.464 -15.058 -24.202 1.00 93.50 87 LYS A C 1
ATOM 717 O O . LYS A 1 87 ? 19.342 -14.204 -24.292 1.00 93.50 87 LYS A O 1
ATOM 722 N N . GLU A 1 88 ? 17.520 -15.239 -25.116 1.00 94.12 88 GLU A N 1
ATOM 723 C CA . GLU A 1 88 ? 17.327 -14.334 -26.242 1.00 94.12 88 GLU A CA 1
ATOM 724 C C . GLU A 1 88 ? 16.412 -13.180 -25.848 1.00 94.12 88 GLU A C 1
ATOM 726 O O . GLU A 1 88 ? 15.403 -13.378 -25.169 1.00 94.12 88 GLU A O 1
ATOM 731 N N . ILE A 1 89 ? 16.807 -11.975 -26.251 1.00 95.19 89 ILE A N 1
ATOM 732 C CA . ILE A 1 89 ? 16.076 -10.743 -25.975 1.00 95.19 89 ILE A CA 1
ATOM 733 C C . ILE A 1 89 ? 15.214 -10.425 -27.187 1.00 95.19 89 ILE A C 1
ATOM 735 O O . ILE A 1 89 ? 15.749 -10.161 -28.264 1.00 95.19 89 ILE A O 1
ATOM 739 N N . MET A 1 90 ? 13.894 -10.434 -27.010 1.00 93.12 90 MET A N 1
ATOM 740 C CA . MET A 1 90 ? 12.951 -10.158 -28.099 1.00 93.12 90 MET A CA 1
ATOM 741 C C . MET A 1 90 ? 12.698 -8.659 -28.238 1.00 93.12 90 MET A C 1
ATOM 743 O O . MET A 1 90 ? 12.524 -8.139 -29.337 1.00 93.12 90 MET A O 1
ATOM 747 N N . HIS A 1 91 ? 12.711 -7.942 -27.114 1.00 92.38 91 HIS A N 1
ATOM 748 C CA . HIS A 1 91 ? 12.436 -6.510 -27.062 1.00 92.38 91 HIS A CA 1
ATOM 749 C C . HIS A 1 91 ? 13.741 -5.706 -27.008 1.00 92.38 91 HIS A C 1
ATOM 751 O O . HIS A 1 91 ? 14.010 -4.979 -26.053 1.00 92.38 91 HIS A O 1
ATOM 757 N N . SER A 1 92 ? 14.580 -5.835 -28.036 1.00 93.44 92 SER A N 1
ATOM 758 C CA . SER A 1 92 ? 15.891 -5.172 -28.073 1.00 93.44 92 SER A CA 1
ATOM 759 C C . SER A 1 92 ? 15.806 -3.658 -28.335 1.00 93.44 92 SER A C 1
ATOM 761 O O . SER A 1 92 ? 16.684 -2.907 -27.915 1.00 93.44 92 SER A O 1
ATOM 763 N N . ASN A 1 93 ? 14.726 -3.192 -28.972 1.00 94.31 93 ASN A N 1
ATOM 764 C CA . ASN A 1 93 ? 14.521 -1.790 -29.372 1.00 94.31 93 ASN A CA 1
ATOM 765 C C . ASN A 1 93 ? 13.886 -0.905 -28.282 1.00 94.31 93 ASN A C 1
ATOM 767 O O . ASN A 1 93 ? 13.423 0.196 -28.575 1.00 94.31 93 ASN A O 1
ATOM 771 N N . ILE A 1 94 ? 13.833 -1.383 -27.036 1.00 95.44 94 ILE A N 1
ATOM 772 C CA . ILE A 1 94 ? 13.345 -0.614 -25.884 1.00 95.44 94 ILE A CA 1
ATOM 773 C C . ILE A 1 94 ? 14.411 -0.557 -24.782 1.00 95.44 94 ILE A C 1
ATOM 775 O O . ILE A 1 94 ? 15.293 -1.422 -24.744 1.00 95.44 94 ILE A O 1
ATOM 779 N N . PRO A 1 95 ? 14.351 0.419 -23.862 1.00 97.19 95 PRO A N 1
ATOM 780 C CA . PRO A 1 95 ? 15.284 0.522 -22.743 1.00 97.19 95 PRO A CA 1
ATOM 781 C C . PRO A 1 95 ? 15.219 -0.657 -21.765 1.00 97.19 95 PRO A C 1
ATOM 783 O O . PRO A 1 95 ? 14.184 -1.306 -21.597 1.00 97.19 95 PRO A O 1
ATOM 786 N N . CYS A 1 96 ? 16.316 -0.877 -21.046 1.00 97.56 96 CYS A N 1
ATOM 787 C CA . CYS A 1 96 ? 16.367 -1.752 -19.879 1.00 97.56 96 CYS A CA 1
ATOM 788 C C . CYS A 1 96 ? 15.838 -1.036 -18.623 1.00 97.56 96 CYS A C 1
ATOM 790 O O . CYS A 1 96 ? 15.784 0.195 -18.549 1.00 97.56 96 CYS A O 1
ATOM 792 N N . LEU A 1 97 ? 15.499 -1.815 -17.594 1.00 97.75 97 LEU A N 1
ATOM 793 C CA . LEU A 1 97 ? 15.321 -1.301 -16.238 1.00 97.75 97 LEU A CA 1
ATOM 794 C C . LEU A 1 97 ? 16.678 -1.153 -15.556 1.00 97.75 97 LEU A C 1
ATOM 796 O O . LEU A 1 97 ? 17.479 -2.090 -15.560 1.00 97.75 97 LEU A O 1
ATOM 800 N N . ASP A 1 98 ? 16.899 -0.011 -14.909 1.00 96.38 98 ASP A N 1
ATOM 801 C CA . ASP A 1 98 ? 18.006 0.157 -13.974 1.00 96.38 98 ASP A CA 1
ATOM 802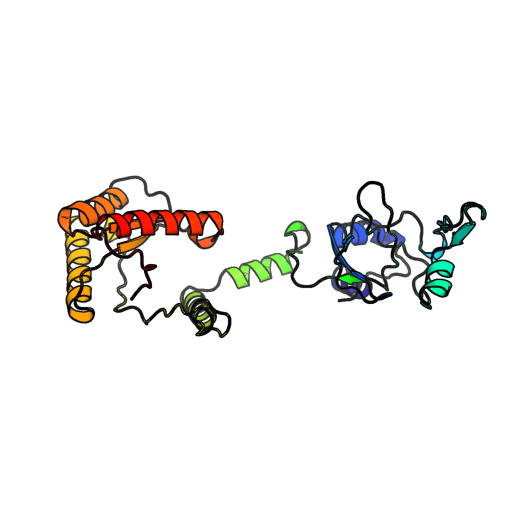 C C . ASP A 1 98 ? 17.576 -0.291 -12.574 1.00 96.38 98 ASP A C 1
ATOM 804 O O . ASP A 1 98 ? 16.767 0.350 -11.899 1.00 96.38 98 ASP A O 1
ATOM 808 N N . LEU A 1 99 ? 18.120 -1.428 -12.152 1.00 95.56 99 LEU A N 1
ATOM 809 C CA . LEU A 1 99 ? 17.918 -2.052 -10.845 1.00 95.56 99 LEU A CA 1
ATOM 810 C C . LEU A 1 99 ? 19.070 -1.747 -9.873 1.00 95.56 99 LEU A C 1
ATOM 812 O O . LEU A 1 99 ? 19.161 -2.334 -8.787 1.00 95.56 99 LEU A O 1
ATOM 816 N N . GLY A 1 100 ? 19.983 -0.875 -10.294 1.00 89.69 100 GLY A N 1
ATOM 817 C CA . GLY A 1 100 ? 21.158 -0.451 -9.565 1.00 89.69 100 GLY A CA 1
ATOM 818 C C . GLY A 1 100 ? 20.854 0.401 -8.338 1.00 89.69 100 GLY A C 1
ATOM 819 O O . GLY A 1 100 ? 19.771 0.967 -8.182 1.00 89.69 100 GLY A O 1
ATOM 820 N N . LYS A 1 101 ? 21.842 0.506 -7.448 1.00 84.56 101 LYS A N 1
ATOM 821 C CA . LYS A 1 101 ? 21.825 1.430 -6.305 1.00 84.56 101 LYS A CA 1
ATOM 822 C C . LYS A 1 101 ? 23.079 2.287 -6.341 1.00 84.56 101 LYS A C 1
ATOM 824 O O . LYS A 1 101 ? 24.177 1.737 -6.432 1.00 84.56 101 LYS A O 1
ATOM 829 N N . SER A 1 102 ? 22.913 3.597 -6.148 1.00 77.31 102 SER A N 1
ATOM 830 C CA . SER A 1 102 ? 24.020 4.559 -6.106 1.00 77.31 102 SER A CA 1
ATOM 831 C C . SER A 1 102 ? 24.936 4.374 -7.326 1.00 77.31 102 SER A C 1
ATOM 833 O O . SER A 1 102 ? 24.471 4.538 -8.449 1.00 77.31 102 SER A O 1
ATOM 835 N N . ASN A 1 103 ? 26.188 3.958 -7.123 1.00 74.94 103 ASN A N 1
ATOM 836 C CA . ASN A 1 103 ? 27.188 3.826 -8.179 1.00 74.94 103 ASN A CA 1
ATOM 837 C C . ASN A 1 103 ? 27.216 2.454 -8.886 1.00 74.94 103 ASN A C 1
ATOM 839 O O . ASN A 1 103 ? 28.000 2.246 -9.807 1.00 74.94 103 ASN A O 1
ATOM 843 N N . ARG A 1 104 ? 26.392 1.482 -8.464 1.00 83.38 104 ARG A N 1
ATOM 844 C CA . ARG A 1 104 ? 26.340 0.157 -9.104 1.00 83.38 104 ARG A CA 1
ATOM 845 C C . ARG A 1 104 ? 25.197 0.104 -10.106 1.00 83.38 104 ARG A C 1
ATOM 847 O O . ARG A 1 104 ? 24.046 0.000 -9.691 1.00 83.38 104 ARG A O 1
ATOM 854 N N . LYS A 1 105 ? 25.530 0.087 -11.395 1.00 85.31 105 LYS A N 1
ATOM 855 C CA . LYS A 1 105 ? 24.583 -0.087 -12.505 1.00 85.31 105 LYS A CA 1
ATOM 856 C C . LYS A 1 105 ? 24.178 -1.557 -12.628 1.00 85.31 105 LYS A C 1
ATOM 858 O O . LYS A 1 105 ? 25.037 -2.437 -12.660 1.00 85.31 105 LYS A O 1
ATOM 863 N N . ILE A 1 106 ? 22.875 -1.837 -12.656 1.00 93.69 106 ILE A N 1
ATOM 864 C CA . ILE A 1 106 ? 22.348 -3.193 -12.879 1.00 93.69 106 ILE A CA 1
ATOM 865 C C . ILE A 1 106 ? 21.243 -3.087 -13.923 1.00 93.69 106 ILE A C 1
ATOM 867 O O . ILE A 1 106 ? 20.090 -2.842 -13.582 1.00 93.69 106 ILE A O 1
ATOM 871 N N . TYR A 1 107 ? 21.601 -3.271 -15.190 1.00 96.19 107 TYR A N 1
ATOM 872 C CA . TYR A 1 107 ? 20.658 -3.171 -16.298 1.00 96.19 107 TYR A CA 1
ATOM 873 C C . TYR A 1 107 ? 20.047 -4.528 -16.611 1.00 96.19 107 TYR A C 1
ATOM 875 O O . TYR A 1 107 ? 20.758 -5.517 -16.798 1.00 96.19 107 TYR A O 1
ATOM 883 N N . VAL A 1 108 ? 18.718 -4.576 -16.630 1.00 97.12 108 VAL A N 1
ATOM 884 C CA . VAL A 1 108 ? 17.965 -5.792 -16.939 1.00 97.12 108 VAL A CA 1
ATOM 885 C C . VAL A 1 108 ? 16.880 -5.472 -17.968 1.00 97.12 108 VAL A C 1
ATOM 887 O O . VAL A 1 108 ? 16.079 -4.567 -17.720 1.00 97.12 108 VAL A O 1
ATOM 890 N N . PRO A 1 109 ? 16.813 -6.204 -19.095 1.00 97.56 109 PRO A N 1
ATOM 891 C CA . PRO A 1 109 ? 15.723 -6.080 -20.058 1.00 97.56 109 PRO A CA 1
ATOM 892 C C . PRO A 1 109 ? 14.355 -6.239 -19.388 1.00 97.56 109 PRO A C 1
ATOM 894 O O . PRO A 1 109 ? 14.165 -7.125 -18.551 1.00 97.56 109 PRO A O 1
ATOM 897 N N . MET A 1 110 ? 13.387 -5.398 -19.767 1.00 96.81 110 MET A N 1
ATOM 898 C CA . MET A 1 110 ? 12.052 -5.375 -19.146 1.00 96.81 110 MET A CA 1
ATOM 899 C C . MET A 1 110 ? 11.338 -6.732 -19.206 1.00 96.81 110 MET A C 1
ATOM 901 O O . MET A 1 110 ? 10.616 -7.092 -18.278 1.00 96.81 110 MET A O 1
ATOM 905 N N . GLU A 1 111 ? 11.560 -7.503 -20.271 1.00 95.88 111 GLU A N 1
ATOM 906 C CA . GLU A 1 111 ? 10.961 -8.830 -20.463 1.00 95.88 111 GLU A CA 1
ATOM 907 C C . GLU A 1 111 ? 11.442 -9.871 -19.442 1.00 95.88 111 GLU A C 1
ATOM 909 O O . GLU A 1 111 ? 10.747 -10.851 -19.176 1.00 95.88 111 GLU A O 1
ATOM 914 N N . PHE A 1 112 ? 12.593 -9.636 -18.804 1.00 97.31 112 PHE A N 1
ATOM 915 C CA . PHE A 1 112 ? 13.097 -10.494 -17.738 1.00 97.31 112 PHE A CA 1
ATOM 916 C C . PHE A 1 112 ? 12.738 -9.995 -16.336 1.00 97.31 112 PHE A C 1
ATOM 918 O O . PHE A 1 112 ? 13.343 -10.434 -15.353 1.00 97.31 112 PHE A O 1
ATOM 925 N N . CYS A 1 113 ? 11.773 -9.079 -16.218 1.00 97.19 113 CYS A N 1
ATOM 926 C CA . CYS A 1 113 ? 11.327 -8.516 -14.949 1.00 97.19 113 CYS A CA 1
ATOM 927 C C . CYS A 1 113 ? 9.838 -8.776 -14.688 1.00 97.19 113 CYS A C 1
ATOM 929 O O . CYS A 1 113 ? 8.978 -8.613 -15.553 1.00 97.19 113 CYS A O 1
ATOM 931 N N . ILE A 1 114 ? 9.531 -9.134 -13.441 1.00 96.06 114 ILE A N 1
ATOM 932 C CA . ILE A 1 114 ? 8.172 -9.352 -12.937 1.00 96.06 114 ILE A CA 1
ATOM 933 C C . ILE A 1 114 ? 7.941 -8.410 -11.756 1.00 96.06 114 ILE A C 1
ATOM 935 O O . ILE A 1 114 ? 8.734 -8.393 -10.816 1.00 96.06 114 ILE A O 1
ATOM 939 N N . ILE A 1 115 ? 6.840 -7.655 -11.769 1.00 93.81 115 ILE A N 1
ATOM 940 C CA . ILE A 1 115 ? 6.396 -6.827 -10.641 1.00 93.81 115 ILE A CA 1
ATOM 941 C C . ILE A 1 115 ? 6.196 -7.719 -9.409 1.00 93.81 115 ILE A C 1
ATOM 943 O O . ILE A 1 115 ? 5.418 -8.677 -9.439 1.00 93.81 115 ILE A O 1
ATOM 947 N N . ALA A 1 116 ? 6.901 -7.404 -8.321 1.00 90.75 116 ALA A N 1
ATOM 948 C CA . ALA A 1 116 ? 6.846 -8.174 -7.086 1.00 90.75 116 ALA A CA 1
ATOM 949 C C . ALA A 1 116 ? 5.492 -7.989 -6.377 1.00 90.75 116 ALA A C 1
ATOM 951 O O . ALA A 1 116 ? 5.024 -6.866 -6.190 1.00 90.75 116 ALA A O 1
ATOM 952 N N . GLY A 1 117 ? 4.886 -9.089 -5.923 1.00 83.88 117 GLY A N 1
ATOM 953 C CA . GLY A 1 117 ? 3.654 -9.053 -5.132 1.00 83.88 117 GLY A CA 1
ATOM 954 C C . GLY A 1 117 ? 3.853 -8.502 -3.713 1.00 83.88 117 GLY A C 1
ATOM 955 O O . GLY A 1 117 ? 4.968 -8.509 -3.170 1.00 83.88 117 GLY A O 1
ATOM 956 N N . GLY A 1 118 ? 2.753 -8.037 -3.110 1.00 74.00 118 GLY A N 1
ATOM 957 C CA . GLY A 1 118 ? 2.697 -7.593 -1.710 1.00 74.00 118 GLY A CA 1
ATOM 958 C C . GLY A 1 118 ? 3.393 -6.258 -1.423 1.00 74.00 118 GLY A C 1
ATOM 959 O O . GLY A 1 118 ? 3.707 -5.963 -0.272 1.00 74.00 118 GLY A O 1
ATOM 960 N N . GLN A 1 119 ? 3.686 -5.456 -2.449 1.00 82.12 119 GLN A N 1
ATOM 961 C CA . GLN A 1 119 ? 4.239 -4.116 -2.260 1.00 82.12 119 GLN A CA 1
ATOM 962 C C . GLN A 1 119 ? 3.133 -3.069 -2.088 1.00 82.12 119 GLN A C 1
ATOM 964 O O . GLN A 1 119 ? 2.083 -3.144 -2.723 1.00 82.12 119 GLN A O 1
ATOM 969 N N . ARG A 1 120 ? 3.381 -2.073 -1.228 1.00 65.69 120 ARG A N 1
ATOM 970 C CA . ARG A 1 120 ? 2.484 -0.922 -1.065 1.00 65.69 120 ARG A CA 1
ATOM 971 C C . ARG A 1 120 ? 2.516 -0.083 -2.340 1.00 65.69 120 ARG A C 1
ATOM 973 O O . ARG A 1 120 ? 3.589 0.376 -2.723 1.00 65.69 120 ARG A O 1
ATOM 980 N N . CYS A 1 121 ? 1.357 0.123 -2.957 1.00 66.81 121 CYS A N 1
ATOM 981 C CA . CYS A 1 121 ? 1.217 1.009 -4.107 1.00 66.81 121 CYS A CA 1
ATOM 982 C C . CYS A 1 121 ? 1.099 2.467 -3.623 1.00 66.81 121 CYS A C 1
ATOM 984 O O . CYS A 1 121 ? 0.203 2.755 -2.822 1.00 66.81 121 CYS A O 1
ATOM 986 N N . PRO A 1 122 ? 1.997 3.373 -4.052 1.00 66.94 122 PRO A N 1
ATOM 987 C CA . PRO A 1 122 ? 1.873 4.805 -3.792 1.00 66.94 122 PRO A CA 1
ATOM 988 C C . PRO A 1 122 ? 0.541 5.350 -4.311 1.00 66.94 122 PRO A C 1
ATOM 990 O O . PRO A 1 122 ? 0.086 4.964 -5.389 1.00 66.94 122 PRO A O 1
ATOM 993 N N . LYS A 1 123 ? -0.078 6.263 -3.558 1.00 66.75 123 LYS A N 1
ATOM 994 C CA . LYS A 1 123 ? -1.392 6.822 -3.909 1.00 66.75 123 LYS A CA 1
ATOM 995 C C . LYS A 1 123 ? -1.328 7.656 -5.194 1.00 66.75 123 LYS A C 1
ATOM 997 O O . LYS A 1 123 ? -2.313 7.761 -5.907 1.00 66.75 123 LYS A O 1
ATOM 1002 N N . GLU A 1 124 ? -0.163 8.218 -5.495 1.00 68.00 124 GLU A N 1
ATOM 1003 C CA . GLU A 1 124 ? 0.111 9.078 -6.649 1.00 68.00 124 GLU A CA 1
ATOM 1004 C C . GLU A 1 124 ? 0.110 8.319 -7.982 1.00 68.00 124 GLU A C 1
ATOM 1006 O O . GLU A 1 124 ? 0.024 8.940 -9.042 1.00 68.00 124 GLU A O 1
ATOM 1011 N N . LEU A 1 125 ? 0.239 6.989 -7.929 1.00 66.69 125 LEU A N 1
ATOM 1012 C CA . LEU A 1 125 ? 0.171 6.107 -9.095 1.00 66.69 125 LEU A CA 1
ATOM 1013 C C . LEU A 1 125 ? -1.244 5.590 -9.357 1.00 66.69 125 LEU A C 1
ATOM 1015 O O . LEU A 1 125 ? -1.459 4.933 -10.369 1.00 66.69 125 LEU A O 1
ATOM 1019 N N . LEU A 1 126 ? -2.191 5.869 -8.458 1.00 72.94 126 LEU A N 1
ATOM 1020 C CA . LEU A 1 126 ? -3.580 5.485 -8.644 1.00 72.94 126 LEU A CA 1
ATOM 1021 C C . LEU A 1 126 ? -4.279 6.516 -9.518 1.00 72.94 126 LEU A C 1
ATOM 1023 O O . LEU A 1 126 ? -4.267 7.713 -9.216 1.00 72.94 126 LEU A O 1
ATOM 1027 N N . ASP A 1 127 ? -4.949 6.048 -10.563 1.00 78.69 127 ASP A N 1
ATOM 1028 C CA . ASP A 1 127 ? -5.869 6.896 -11.303 1.00 78.69 127 ASP A CA 1
ATOM 1029 C C . ASP A 1 127 ? -7.112 7.248 -10.453 1.00 78.69 127 ASP A C 1
ATOM 1031 O O . ASP A 1 127 ? -7.301 6.791 -9.312 1.00 78.69 127 ASP A O 1
ATOM 1035 N N . ARG A 1 128 ? -7.974 8.112 -11.001 1.00 78.88 128 ARG A N 1
ATOM 1036 C CA . ARG A 1 128 ? -9.195 8.558 -10.322 1.00 78.88 128 ARG A CA 1
ATOM 1037 C C . ARG A 1 128 ? -10.147 7.396 -10.020 1.00 78.88 128 ARG A C 1
ATOM 1039 O O . ARG A 1 128 ? -10.655 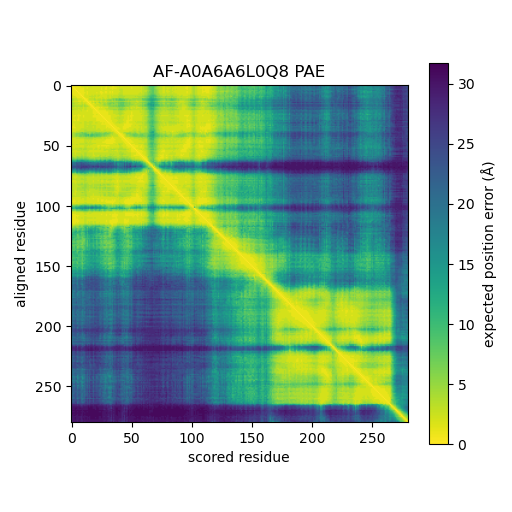7.318 -8.904 1.00 78.88 128 ARG A O 1
ATOM 1046 N N . ASN A 1 129 ? -10.348 6.488 -10.970 1.00 81.62 129 ASN A N 1
ATOM 1047 C CA . ASN A 1 129 ? -11.259 5.353 -10.836 1.00 81.62 129 ASN A CA 1
ATOM 1048 C C . ASN A 1 129 ? -10.732 4.351 -9.800 1.00 81.62 129 ASN A C 1
ATOM 1050 O O . ASN A 1 129 ? -11.483 3.877 -8.948 1.00 81.62 129 ASN A O 1
ATOM 1054 N N . GLN A 1 130 ? -9.428 4.069 -9.814 1.00 80.88 130 GLN A N 1
ATOM 1055 C CA . GLN A 1 130 ? -8.748 3.230 -8.827 1.00 80.88 130 GLN A CA 1
ATOM 1056 C C . GLN A 1 130 ? -8.850 3.835 -7.421 1.00 80.88 130 GLN A C 1
ATOM 1058 O O . GLN A 1 130 ? -9.182 3.137 -6.460 1.00 80.88 130 GLN A O 1
ATOM 1063 N N . SER A 1 131 ? -8.627 5.146 -7.300 1.00 78.50 131 SER A N 1
ATOM 1064 C CA . SER A 1 131 ? -8.753 5.875 -6.035 1.00 78.50 131 SER A CA 1
ATOM 1065 C C . SER A 1 131 ? -10.185 5.850 -5.491 1.00 78.50 131 SER A C 1
ATOM 1067 O O . SER A 1 131 ? -10.388 5.612 -4.297 1.00 78.50 131 SER A O 1
ATOM 1069 N N . GLU A 1 132 ? -11.184 6.066 -6.350 1.00 82.69 132 GLU A N 1
ATOM 1070 C CA . GLU A 1 132 ? -12.603 5.993 -5.987 1.00 82.69 132 GLU A CA 1
ATOM 1071 C C . GLU A 1 132 ? -13.003 4.571 -5.578 1.00 82.69 132 GLU A C 1
ATOM 1073 O O . GLU A 1 132 ? -13.629 4.395 -4.532 1.00 82.69 132 GLU A O 1
ATOM 1078 N N . LYS A 1 133 ? -12.559 3.543 -6.310 1.00 85.25 133 LYS A N 1
ATOM 1079 C CA . LYS A 1 133 ? -12.797 2.134 -5.964 1.00 85.25 133 LYS A CA 1
ATOM 1080 C C . LYS A 1 133 ? -12.237 1.782 -4.584 1.00 85.25 133 LYS A C 1
ATOM 1082 O O . LYS A 1 133 ? -12.953 1.218 -3.759 1.00 85.25 133 LYS A O 1
ATOM 1087 N N . LEU A 1 134 ? -10.988 2.156 -4.290 1.00 82.12 134 LEU A N 1
ATOM 1088 C CA . LEU A 1 134 ? -10.381 1.922 -2.972 1.00 82.12 134 LEU A CA 1
ATOM 1089 C C . LEU A 1 134 ? -11.102 2.684 -1.858 1.00 82.12 134 LEU A C 1
ATOM 1091 O O . LEU A 1 134 ? -11.282 2.148 -0.761 1.00 82.12 134 LEU A O 1
ATOM 1095 N N . ARG A 1 135 ? -11.542 3.918 -2.132 1.00 79.75 135 ARG A N 1
ATOM 1096 C CA . ARG A 1 135 ? -12.356 4.699 -1.197 1.00 79.75 135 ARG A CA 1
ATOM 1097 C C . ARG A 1 135 ? -13.675 3.991 -0.897 1.00 79.75 135 ARG A C 1
ATOM 1099 O O . ARG A 1 135 ? -14.016 3.879 0.274 1.00 79.75 135 ARG A O 1
ATOM 1106 N N . GLN A 1 136 ? -14.374 3.487 -1.912 1.00 81.62 136 GLN A N 1
ATOM 1107 C CA . GLN A 1 136 ? -15.642 2.777 -1.730 1.00 81.62 136 GLN A CA 1
ATOM 1108 C C . GLN A 1 136 ? -15.467 1.494 -0.914 1.00 81.62 136 GLN A C 1
ATOM 1110 O O . GLN A 1 136 ? -16.185 1.285 0.058 1.00 81.62 136 GLN A O 1
ATOM 1115 N N . ILE A 1 137 ? -14.441 0.693 -1.220 1.00 79.75 137 ILE A N 1
ATOM 1116 C CA . ILE A 1 137 ? -14.093 -0.501 -0.429 1.00 79.75 137 ILE A CA 1
ATOM 1117 C C . ILE A 1 137 ? -13.804 -0.120 1.036 1.00 79.75 137 ILE A C 1
ATOM 1119 O O . ILE A 1 137 ? -14.238 -0.790 1.972 1.00 79.75 137 ILE A O 1
ATOM 1123 N N . SER A 1 138 ? -13.110 1.000 1.252 1.00 76.38 138 SER A N 1
ATOM 1124 C CA . SER A 1 138 ? -12.777 1.503 2.590 1.00 76.38 138 SER A CA 1
ATOM 1125 C C . SER A 1 138 ? -13.971 2.124 3.330 1.00 76.38 138 SER A C 1
ATOM 1127 O O . SER A 1 138 ? -13.885 2.343 4.537 1.00 76.38 138 SER A O 1
ATOM 1129 N N . LEU A 1 139 ? -15.091 2.399 2.662 1.00 83.00 139 LEU A N 1
ATOM 1130 C CA . LEU A 1 139 ? -16.315 2.965 3.243 1.00 83.00 139 LEU A CA 1
ATOM 1131 C C . LEU A 1 139 ? -17.378 1.890 3.519 1.00 83.00 139 LEU A C 1
ATOM 1133 O O . LEU A 1 139 ? -18.574 2.168 3.471 1.00 83.00 139 LEU A O 1
ATOM 1137 N N . ALA A 1 140 ? -16.947 0.671 3.858 1.00 79.06 140 ALA A N 1
ATOM 1138 C CA . ALA A 1 140 ? -17.848 -0.378 4.324 1.00 79.06 140 ALA A CA 1
ATOM 1139 C C . ALA A 1 140 ? -18.752 0.125 5.464 1.00 79.06 140 ALA A C 1
ATOM 1141 O O . ALA A 1 140 ? -18.280 0.771 6.410 1.00 79.06 140 ALA A O 1
ATOM 1142 N N . SER A 1 141 ? -20.047 -0.193 5.367 1.00 86.12 141 SER A N 1
ATOM 1143 C CA . SER A 1 141 ? -21.031 0.127 6.403 1.00 86.12 141 SER A CA 1
ATOM 1144 C C . SER A 1 141 ? -20.675 -0.570 7.730 1.00 86.12 141 SER A C 1
ATOM 1146 O O . SER A 1 141 ? -19.955 -1.574 7.710 1.00 86.12 141 SER A O 1
ATOM 1148 N N . PRO A 1 142 ? -21.160 -0.080 8.891 1.00 80.44 142 PRO A N 1
ATOM 1149 C CA . PRO A 1 142 ? -20.830 -0.652 10.200 1.00 80.44 142 PRO A CA 1
ATOM 1150 C C . PRO A 1 142 ? -21.052 -2.167 10.286 1.00 80.44 142 PRO A C 1
ATOM 1152 O O . PRO A 1 142 ? -20.129 -2.876 10.668 1.00 80.44 142 PRO A O 1
ATOM 1155 N N . ASN A 1 143 ? -22.203 -2.666 9.826 1.00 83.81 143 ASN A N 1
ATOM 1156 C CA . ASN A 1 143 ? -22.538 -4.095 9.892 1.00 83.81 143 ASN A CA 1
ATOM 1157 C C . ASN A 1 143 ? -21.624 -4.955 8.997 1.00 83.81 143 ASN A C 1
ATOM 1159 O O . ASN A 1 143 ? -21.207 -6.048 9.379 1.00 83.81 143 ASN A O 1
ATOM 1163 N N . VAL A 1 144 ? -21.280 -4.458 7.800 1.00 85.62 144 VAL A N 1
ATOM 1164 C CA . VAL A 1 144 ? -20.355 -5.149 6.884 1.00 85.62 144 VAL A CA 1
ATOM 1165 C C . VAL A 1 144 ? -18.950 -5.169 7.473 1.00 85.62 144 VAL A C 1
ATOM 1167 O O . VAL A 1 144 ? -18.275 -6.198 7.443 1.00 85.62 144 VAL A O 1
ATOM 1170 N N . ARG A 1 145 ? -18.506 -4.041 8.035 1.00 83.19 145 ARG A N 1
ATOM 1171 C CA . ARG A 1 145 ? -17.198 -3.927 8.679 1.00 83.19 145 ARG A CA 1
ATOM 1172 C C . ARG A 1 145 ? -17.093 -4.834 9.902 1.00 83.19 145 ARG A C 1
ATOM 1174 O O . ARG A 1 145 ? -16.089 -5.521 10.024 1.00 83.19 145 ARG A O 1
ATOM 1181 N N . GLU A 1 146 ? -18.115 -4.872 10.750 1.00 82.12 146 GLU A N 1
ATOM 1182 C CA . GLU A 1 146 ? -18.2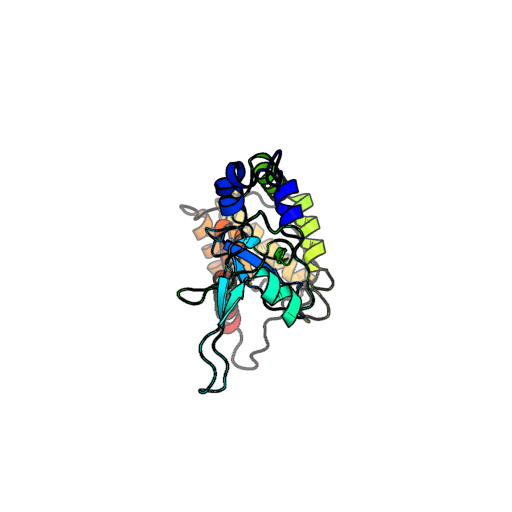03 -5.775 11.903 1.00 82.12 146 GLU A CA 1
ATOM 1183 C C . GLU A 1 146 ? -18.082 -7.239 11.473 1.00 82.12 146 GLU A C 1
ATOM 1185 O O . GLU A 1 146 ? -17.177 -7.933 11.929 1.00 82.12 146 GLU A O 1
ATOM 1190 N N . SER A 1 147 ? -18.912 -7.676 10.521 1.00 84.00 147 SER A N 1
ATOM 1191 C CA . SER A 1 147 ? -18.885 -9.054 10.008 1.00 84.00 147 SER A CA 1
ATOM 1192 C C . SER A 1 147 ? -17.519 -9.413 9.410 1.00 84.00 147 SER A C 1
ATOM 1194 O O . SER A 1 147 ? -16.991 -10.499 9.631 1.00 84.00 147 SER A O 1
ATOM 1196 N N . THR A 1 148 ? -16.910 -8.475 8.679 1.00 84.31 148 THR A N 1
ATOM 1197 C CA . THR A 1 148 ? -15.577 -8.655 8.087 1.00 84.31 148 THR A CA 1
ATOM 1198 C C . THR A 1 148 ? -14.504 -8.809 9.164 1.00 84.31 148 THR A C 1
ATOM 1200 O O . THR A 1 148 ? -13.671 -9.705 9.065 1.00 84.31 148 THR A O 1
ATOM 1203 N N . ILE A 1 149 ? -14.528 -7.962 10.199 1.00 81.56 149 ILE A N 1
ATOM 1204 C CA . ILE A 1 149 ? -13.591 -8.040 11.326 1.00 81.56 149 ILE A CA 1
ATOM 1205 C C . ILE A 1 149 ? -13.768 -9.365 12.062 1.00 81.56 149 ILE A C 1
ATOM 1207 O O . ILE A 1 149 ? -12.775 -10.033 12.327 1.00 81.56 149 ILE A O 1
ATOM 1211 N N . TYR A 1 150 ? -15.008 -9.765 12.344 1.00 80.69 150 TYR A N 1
ATOM 1212 C CA . TYR A 1 150 ? -15.300 -11.026 13.018 1.00 80.69 150 TYR A CA 1
ATOM 1213 C C . TYR A 1 150 ? -14.697 -12.216 12.260 1.00 80.69 150 TYR A C 1
ATOM 1215 O O . TYR A 1 150 ? -13.948 -13.005 12.835 1.00 80.69 150 TYR A O 1
ATOM 1223 N N . ASN A 1 151 ? -14.924 -12.279 10.947 1.00 82.50 151 ASN A N 1
ATOM 1224 C CA . ASN A 1 151 ? -14.367 -13.331 10.101 1.00 82.50 151 ASN A CA 1
ATOM 1225 C C . ASN A 1 151 ? -12.832 -13.296 10.063 1.00 82.50 151 ASN A C 1
ATOM 1227 O O . ASN A 1 151 ? -12.205 -14.342 10.157 1.00 82.50 151 ASN A O 1
ATOM 1231 N N . MET A 1 152 ? -12.217 -12.110 9.974 1.00 80.50 152 MET A N 1
ATOM 1232 C CA . MET A 1 152 ? -1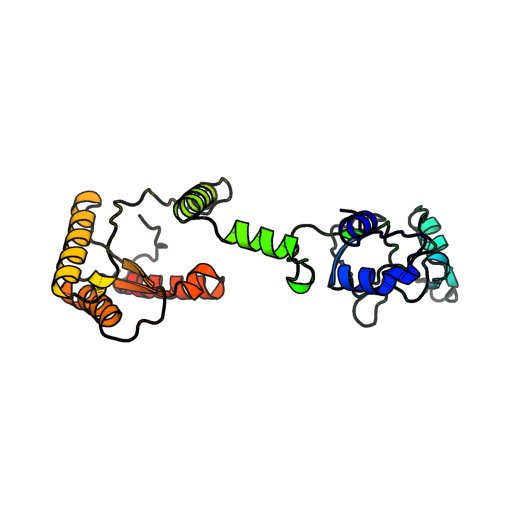0.753 -11.964 9.994 1.00 80.50 152 MET A CA 1
ATOM 1233 C C . MET A 1 152 ? -10.134 -12.398 11.328 1.00 80.50 152 MET A C 1
ATOM 1235 O O . MET A 1 152 ? -9.041 -12.957 11.351 1.00 80.50 152 MET A O 1
ATOM 1239 N N . VAL A 1 153 ? -10.813 -12.124 12.443 1.00 76.50 153 VAL A N 1
ATOM 1240 C CA . VAL A 1 153 ? -10.354 -12.488 13.790 1.00 76.50 153 VAL A CA 1
ATOM 1241 C C . VAL A 1 153 ? -10.388 -14.003 13.990 1.00 76.50 153 VAL A C 1
ATOM 1243 O O . VAL A 1 153 ? -9.437 -14.559 14.540 1.00 76.50 153 VAL A O 1
ATOM 1246 N N . GLN A 1 154 ? -11.454 -14.650 13.510 1.00 74.56 154 GLN A N 1
ATOM 1247 C CA . GLN A 1 154 ? -11.684 -16.098 13.593 1.00 74.56 154 GLN A CA 1
ATOM 1248 C C . GLN A 1 154 ? -10.974 -16.900 12.489 1.00 74.56 154 GLN A C 1
ATOM 1250 O O . GLN A 1 154 ? -11.026 -18.132 12.488 1.00 74.56 154 GLN A O 1
ATOM 1255 N N . ASP A 1 155 ? -10.330 -16.224 11.535 1.00 80.38 155 ASP A N 1
ATOM 1256 C CA . ASP A 1 155 ? -9.618 -16.872 10.439 1.00 80.38 155 ASP A CA 1
ATOM 1257 C C . ASP A 1 155 ? -8.487 -17.781 10.959 1.00 80.38 155 ASP A C 1
ATOM 1259 O O . ASP A 1 155 ? -7.956 -17.609 12.059 1.00 80.38 155 ASP A O 1
ATOM 1263 N N . ARG A 1 156 ? -8.075 -18.754 10.141 1.00 77.44 156 ARG A N 1
ATOM 1264 C CA . ARG A 1 156 ? -7.006 -19.705 10.468 1.00 77.44 156 ARG A CA 1
ATOM 1265 C C . ARG A 1 156 ? -5.671 -19.020 10.770 1.00 77.44 156 ARG A C 1
ATOM 1267 O O . ARG A 1 156 ? -4.895 -19.550 11.563 1.00 77.44 156 ARG A O 1
ATOM 1274 N N . ASP A 1 157 ? -5.415 -17.869 10.151 1.00 77.19 157 ASP A N 1
ATOM 1275 C CA . ASP A 1 157 ? -4.258 -17.010 10.425 1.00 77.19 157 ASP A CA 1
ATOM 1276 C C . ASP A 1 157 ? -4.599 -15.800 11.315 1.00 77.19 157 ASP A C 1
ATOM 1278 O O . ASP A 1 157 ? -3.726 -14.981 11.613 1.00 77.19 157 ASP A O 1
ATOM 1282 N N . GLY A 1 158 ? -5.853 -15.694 11.755 1.00 68.50 158 GLY A N 1
ATOM 1283 C CA . GLY A 1 158 ? -6.352 -14.622 12.599 1.00 68.50 158 GLY A CA 1
ATOM 1284 C C . GLY A 1 158 ? -5.801 -14.669 14.028 1.00 68.50 158 GLY A C 1
ATOM 1285 O O . GLY A 1 158 ? -5.293 -15.704 14.480 1.00 68.50 158 GLY A O 1
ATOM 1286 N N . PRO A 1 159 ? -5.899 -13.553 14.773 1.00 66.75 159 PRO A N 1
ATOM 1287 C CA . PRO A 1 159 ? -5.468 -13.465 16.167 1.00 66.75 159 PRO A CA 1
ATOM 1288 C C . PRO A 1 159 ? -6.111 -14.528 17.064 1.00 66.75 159 PRO A C 1
ATOM 1290 O O . PRO A 1 159 ? -5.443 -14.995 17.978 1.00 66.75 159 PRO A O 1
ATOM 1293 N N . CYS A 1 160 ? -7.345 -14.960 16.772 1.00 67.12 160 CYS A N 1
ATOM 1294 C CA . CYS A 1 160 ? -8.030 -16.011 17.529 1.00 67.12 160 CYS A CA 1
ATOM 1295 C C . CYS A 1 160 ? -7.826 -17.423 16.968 1.00 67.12 160 CYS A C 1
ATOM 1297 O O . CYS A 1 160 ? -8.504 -18.371 17.368 1.00 67.12 160 CYS A O 1
ATOM 1299 N N . SER A 1 161 ? -6.878 -17.594 16.044 1.00 66.19 161 SER A N 1
ATOM 1300 C CA . SER A 1 161 ? -6.503 -18.919 15.572 1.00 66.19 161 SER A CA 1
ATOM 1301 C C . SER A 1 161 ? -5.912 -19.751 16.712 1.00 66.19 161 SER A C 1
ATOM 1303 O O . SER A 1 161 ? -5.081 -19.284 17.494 1.00 66.19 161 SER A O 1
ATOM 1305 N N . LYS A 1 162 ? -6.252 -21.048 16.746 1.00 64.69 162 LYS A N 1
ATOM 1306 C CA . LYS A 1 162 ? -5.672 -22.025 17.693 1.00 64.69 162 LYS A CA 1
ATOM 1307 C C . LYS A 1 162 ? -4.135 -22.032 17.689 1.00 64.69 162 LYS A C 1
ATOM 1309 O O . LYS A 1 162 ? -3.528 -22.471 18.657 1.00 64.69 162 LYS A O 1
ATOM 1314 N N . ARG A 1 163 ? -3.507 -21.547 16.607 1.00 64.62 163 ARG A N 1
ATOM 1315 C CA . ARG A 1 163 ? -2.051 -21.425 16.460 1.00 64.62 163 ARG A CA 1
ATOM 1316 C C . ARG A 1 163 ? -1.448 -20.350 17.366 1.00 64.62 163 ARG A C 1
ATOM 1318 O O . ARG A 1 163 ? -0.339 -20.544 17.846 1.00 64.62 163 ARG A O 1
ATOM 1325 N N . LEU A 1 164 ? -2.134 -19.222 17.557 1.00 59.00 164 LEU A N 1
ATOM 1326 C CA . LEU A 1 164 ? -1.624 -18.104 18.359 1.00 59.00 164 LEU A CA 1
ATOM 1327 C C . LEU A 1 164 ? -1.985 -18.226 19.845 1.00 59.00 164 LEU A C 1
ATOM 1329 O O . LEU A 1 164 ? -1.451 -17.474 20.652 1.00 59.00 164 LEU A O 1
ATOM 1333 N N . GLY A 1 165 ? -2.853 -19.177 20.212 1.00 56.59 165 GLY A N 1
ATOM 1334 C CA . GLY A 1 165 ? -3.202 -19.476 21.606 1.00 56.59 165 GLY A CA 1
ATOM 1335 C C . GLY A 1 165 ? -4.014 -18.384 22.310 1.00 56.59 165 GLY A C 1
ATOM 1336 O O . GLY A 1 165 ? -4.267 -18.495 23.505 1.00 56.59 165 GLY A O 1
ATOM 1337 N N . ILE A 1 166 ? -4.428 -17.342 21.586 1.00 59.50 166 ILE A N 1
ATOM 1338 C CA . ILE A 1 166 ? -5.286 -16.273 22.097 1.00 59.50 166 ILE A CA 1
ATOM 1339 C C . ILE A 1 166 ? -6.726 -16.666 21.777 1.00 59.50 166 ILE A C 1
ATOM 1341 O O . ILE A 1 166 ? -7.130 -16.662 20.619 1.00 59.50 166 ILE A O 1
ATOM 1345 N N . LEU A 1 167 ? -7.507 -17.023 22.790 1.00 59.91 167 LEU A N 1
ATOM 1346 C CA . LEU A 1 167 ? -8.942 -17.253 22.642 1.00 59.91 167 LEU A CA 1
ATOM 1347 C C . LEU A 1 167 ? -9.655 -15.953 23.022 1.00 59.91 167 LEU A C 1
ATOM 1349 O O . LEU A 1 167 ? -9.516 -15.502 24.151 1.00 59.91 167 LEU A O 1
ATOM 1353 N N . MET A 1 168 ? -10.376 -15.331 22.085 1.00 62.22 168 MET A N 1
ATOM 1354 C CA . MET A 1 168 ? -11.400 -14.348 22.456 1.00 62.22 168 MET A CA 1
ATOM 1355 C C . MET A 1 168 ? -12.747 -15.053 22.449 1.00 62.22 168 MET A C 1
ATOM 1357 O O . MET A 1 168 ? -13.200 -15.516 21.397 1.00 62.22 168 MET A O 1
ATOM 1361 N N . GLU A 1 169 ? -13.365 -15.143 23.621 1.00 68.19 169 GLU A N 1
ATOM 1362 C CA . GLU A 1 169 ? -14.739 -15.610 23.755 1.00 68.19 169 GLU A CA 1
ATOM 1363 C C . GLU A 1 169 ? -15.723 -14.552 23.226 1.00 68.19 169 GLU A C 1
ATOM 1365 O O . GLU A 1 169 ? -15.360 -13.406 22.938 1.00 68.19 169 GLU A O 1
ATOM 1370 N N . GLN A 1 170 ? -16.982 -14.950 23.028 1.00 70.12 170 GLN A N 1
ATOM 1371 C CA . GLN A 1 170 ? -18.034 -13.988 22.695 1.00 70.12 170 GLN A CA 1
ATOM 1372 C C . GLN A 1 170 ? -18.160 -12.964 23.832 1.00 70.12 170 GLN A C 1
ATOM 1374 O O . GLN A 1 170 ? -17.986 -13.328 24.996 1.00 70.12 170 GLN A O 1
ATOM 1379 N N . PRO A 1 171 ? -18.483 -11.694 23.529 1.00 73.75 171 PRO A N 1
ATOM 1380 C CA . PRO A 1 171 ? -18.689 -10.710 24.579 1.00 73.75 171 PRO A CA 1
ATOM 1381 C C . PRO A 1 171 ? -19.791 -11.194 25.528 1.00 73.75 171 PRO A C 1
ATOM 1383 O O . PRO A 1 171 ? -20.849 -11.627 25.069 1.00 73.75 171 PRO A O 1
ATOM 1386 N N . LEU A 1 172 ? -19.560 -11.065 26.840 1.00 75.12 172 LEU A N 1
ATOM 1387 C CA . LEU A 1 172 ? -20.528 -11.455 27.875 1.00 75.12 172 LEU A CA 1
ATOM 1388 C C . LEU A 1 172 ? -21.910 -10.822 27.635 1.00 75.12 172 LEU A C 1
ATOM 1390 O O . LEU A 1 172 ? -22.935 -11.462 27.847 1.00 75.12 172 LEU A O 1
ATOM 1394 N N . PHE A 1 173 ? -21.941 -9.571 27.162 1.00 81.44 173 PHE A N 1
ATOM 1395 C CA . PHE A 1 173 ? -23.142 -8.901 26.665 1.00 81.44 173 PHE A CA 1
ATOM 1396 C C . PHE A 1 173 ? -22.793 -7.694 25.779 1.00 81.44 173 PHE A C 1
ATOM 1398 O O . PHE A 1 173 ? -21.698 -7.135 25.847 1.00 81.44 173 PHE A O 1
ATOM 1405 N N . TYR A 1 174 ? -23.763 -7.247 24.974 1.00 82.31 174 TYR A N 1
ATOM 1406 C CA . TYR A 1 174 ? -23.681 -6.021 24.177 1.00 82.31 174 TYR A CA 1
ATOM 1407 C C . TYR A 1 174 ? -24.770 -5.031 24.593 1.00 82.31 174 TYR A C 1
ATOM 1409 O O . TYR A 1 174 ? -25.944 -5.388 24.702 1.00 82.31 174 TYR A O 1
ATOM 1417 N N . LYS A 1 175 ? -24.398 -3.757 24.768 1.00 82.19 175 LYS A N 1
ATOM 1418 C CA . LYS A 1 175 ? -25.346 -2.684 25.080 1.00 82.19 175 LYS A CA 1
ATOM 1419 C C . LYS A 1 175 ? -25.082 -1.446 24.238 1.00 82.19 175 LYS A C 1
ATOM 1421 O O . LYS A 1 175 ? -24.012 -0.846 24.295 1.00 82.19 175 LYS A O 1
ATOM 1426 N N . ARG A 1 176 ? -26.100 -1.015 23.492 1.00 83.19 176 ARG A N 1
ATOM 1427 C CA . ARG A 1 176 ? -26.047 0.228 22.721 1.00 83.19 176 ARG A CA 1
ATOM 1428 C C . ARG A 1 176 ? -26.418 1.414 23.607 1.00 83.19 176 ARG A C 1
ATOM 1430 O O . ARG A 1 176 ? -27.532 1.482 24.119 1.00 83.19 176 ARG A O 1
ATOM 1437 N N . LEU A 1 177 ? -25.503 2.370 23.735 1.00 82.94 177 LEU A N 1
ATOM 1438 C CA . LEU A 1 177 ? -25.706 3.616 24.476 1.00 82.94 177 LEU A CA 1
ATOM 1439 C C . LEU A 1 177 ? -25.624 4.819 23.528 1.00 82.94 177 LEU A C 1
ATOM 1441 O O . LEU A 1 177 ? -24.990 4.759 22.472 1.00 82.94 177 LEU A O 1
ATOM 1445 N N . ARG A 1 178 ? -26.292 5.918 23.888 1.00 82.75 178 ARG A N 1
ATOM 1446 C CA . ARG A 1 178 ? -26.198 7.186 23.152 1.00 82.75 178 ARG A CA 1
ATOM 1447 C C . ARG A 1 178 ? -25.041 8.021 23.701 1.00 82.75 178 ARG A C 1
ATOM 1449 O O . ARG A 1 178 ? -24.807 8.037 24.903 1.00 82.75 178 ARG A O 1
ATOM 1456 N N . MET A 1 179 ? -24.361 8.765 22.828 1.00 77.81 179 MET A N 1
ATOM 1457 C CA . MET A 1 179 ? -23.209 9.599 23.214 1.00 77.81 179 MET A CA 1
ATOM 1458 C C . MET A 1 179 ? -23.556 10.709 24.215 1.00 77.81 179 MET A C 1
ATOM 1460 O O . MET A 1 179 ? -22.696 11.112 24.993 1.00 77.81 179 MET A O 1
ATOM 1464 N N . ASN A 1 180 ? -24.803 11.191 24.227 1.00 82.38 180 ASN A N 1
ATOM 1465 C CA . ASN A 1 180 ? -25.250 12.215 25.173 1.00 82.38 180 ASN A CA 1
ATOM 1466 C C . ASN A 1 180 ? -25.230 11.736 26.636 1.00 82.38 180 ASN A C 1
ATOM 1468 O O . ASN A 1 180 ? -25.133 12.570 27.527 1.00 82.38 180 ASN A O 1
ATOM 1472 N N . LEU A 1 181 ? -25.242 10.418 26.880 1.00 85.75 181 LEU A N 1
ATOM 1473 C CA . LEU A 1 181 ? -25.116 9.839 28.220 1.00 85.75 181 LEU A CA 1
ATOM 1474 C C . LEU A 1 181 ? -23.828 10.283 28.924 1.00 85.75 181 LEU A C 1
ATOM 1476 O O . LEU A 1 181 ? -23.814 10.422 30.137 1.00 85.75 181 LEU A O 1
ATOM 1480 N N . LEU A 1 182 ? -22.752 10.549 28.177 1.00 84.19 182 LEU A N 1
ATOM 1481 C CA . LEU A 1 182 ? -21.474 10.961 28.764 1.00 84.19 182 LEU A CA 1
ATOM 1482 C C . LEU A 1 182 ? -21.538 12.325 29.473 1.00 84.19 182 LEU A C 1
ATOM 1484 O O . LEU A 1 182 ? -20.662 12.641 30.274 1.00 84.19 182 LEU A O 1
ATOM 1488 N N . TYR A 1 183 ? -22.557 13.132 29.177 1.00 85.06 183 TYR A N 1
ATOM 1489 C CA . TYR A 1 183 ? -22.760 14.454 29.768 1.00 85.06 183 TYR A CA 1
ATOM 1490 C C . TYR A 1 183 ? -23.685 14.426 30.990 1.00 85.06 183 TYR A C 1
ATOM 1492 O O . TYR A 1 183 ? -23.792 15.430 31.687 1.00 85.06 183 TYR A O 1
ATOM 1500 N N . ASP A 1 184 ? -24.323 13.290 31.261 1.00 89.25 184 ASP A N 1
ATOM 1501 C CA . ASP A 1 184 ? -25.261 13.101 32.361 1.00 89.25 184 ASP A CA 1
ATOM 1502 C C . ASP A 1 184 ? -24.622 12.188 33.410 1.00 89.25 184 ASP A C 1
ATOM 1504 O O . ASP A 1 184 ? -24.564 10.969 33.246 1.00 89.25 184 ASP A O 1
ATOM 1508 N N . ALA A 1 185 ? -24.067 12.792 34.463 1.00 88.75 185 ALA A N 1
ATOM 1509 C CA . ALA A 1 185 ? -23.264 12.078 35.450 1.00 88.75 185 ALA A CA 1
ATOM 1510 C C . ALA A 1 185 ? -24.063 11.001 36.202 1.00 88.75 185 ALA A C 1
ATOM 1512 O O . ALA A 1 185 ? -23.539 9.910 36.436 1.00 88.75 185 ALA A O 1
ATOM 1513 N N . ASP A 1 186 ? -25.321 11.281 36.544 1.00 91.12 186 ASP A N 1
ATOM 1514 C CA . ASP A 1 186 ? -26.154 10.361 37.318 1.00 91.12 186 ASP A CA 1
ATOM 1515 C C . ASP A 1 186 ? -26.590 9.174 36.464 1.00 91.12 186 ASP A C 1
ATOM 1517 O O . ASP A 1 186 ? -26.430 8.017 36.868 1.00 91.12 186 ASP A O 1
ATOM 1521 N N . ASN A 1 187 ? -27.059 9.432 35.240 1.00 92.12 187 ASN A N 1
ATOM 1522 C CA . ASN A 1 187 ? -27.415 8.352 34.329 1.00 92.12 187 ASN A CA 1
ATOM 1523 C C . ASN A 1 187 ? -26.182 7.544 33.902 1.00 92.12 187 ASN A C 1
ATOM 1525 O O . ASN A 1 187 ? -26.268 6.319 33.807 1.00 92.12 187 ASN A O 1
ATOM 1529 N N . LEU A 1 188 ? -25.026 8.183 33.683 1.00 91.50 188 LEU A N 1
ATOM 1530 C CA . LEU A 1 188 ? -23.781 7.481 33.366 1.00 91.50 188 LEU A CA 1
ATOM 1531 C C . LEU A 1 188 ? -23.350 6.559 34.510 1.00 91.50 188 LEU A C 1
ATOM 1533 O O . LEU A 1 188 ? -23.033 5.398 34.254 1.00 91.50 188 LEU A O 1
ATOM 1537 N N . TYR A 1 189 ? -23.394 7.042 35.757 1.00 93.75 189 TYR A N 1
ATOM 1538 C CA . TYR A 1 189 ? -23.118 6.231 36.944 1.00 93.75 189 TYR A CA 1
ATOM 1539 C C . TYR A 1 189 ? -24.031 5.004 37.010 1.00 93.75 189 TYR A C 1
ATOM 1541 O O . TYR A 1 189 ? -23.532 3.880 37.065 1.00 93.75 189 TYR A O 1
ATOM 1549 N N . GLN A 1 190 ? -25.349 5.194 36.895 1.00 94.25 190 GLN A N 1
ATOM 1550 C CA . GLN A 1 190 ? -26.300 4.080 36.917 1.00 94.25 190 GLN A CA 1
ATOM 1551 C C . GLN A 1 190 ? -26.048 3.069 35.793 1.00 94.25 190 GLN A C 1
ATOM 1553 O O . GLN A 1 190 ? -26.217 1.867 35.988 1.00 94.25 190 GLN A O 1
ATOM 1558 N N . GLN A 1 191 ? -25.661 3.520 34.594 1.00 92.06 191 GLN A N 1
ATOM 1559 C CA . GLN A 1 191 ? -25.360 2.595 33.501 1.00 92.06 191 GLN A CA 1
ATOM 1560 C C . GLN A 1 191 ? -24.072 1.804 33.743 1.00 92.06 191 GLN A C 1
ATOM 1562 O O . GLN A 1 191 ? -24.057 0.606 33.459 1.00 92.06 191 GLN A O 1
ATOM 1567 N N . LEU A 1 192 ? -23.019 2.441 34.259 1.00 92.12 192 LEU A N 1
ATOM 1568 C CA . LEU A 1 192 ? -21.747 1.780 34.562 1.00 92.12 192 LEU A CA 1
ATOM 1569 C C . LEU A 1 192 ? -21.894 0.773 35.704 1.00 92.12 192 LEU A C 1
ATOM 1571 O O . LEU A 1 192 ? -21.437 -0.358 35.568 1.00 92.12 192 LEU A O 1
ATOM 1575 N N . GLU A 1 193 ? -22.600 1.142 36.774 1.00 93.50 193 GLU A N 1
ATOM 1576 C CA . GLU A 1 193 ? -22.905 0.248 37.896 1.00 93.50 193 GLU A CA 1
ATOM 1577 C C . GLU A 1 193 ? -23.713 -0.970 37.426 1.00 93.50 193 GLU A C 1
ATOM 1579 O O . GLU A 1 193 ? -23.353 -2.109 37.718 1.00 93.50 193 GLU A O 1
ATOM 1584 N N . ARG A 1 194 ? -24.750 -0.757 36.601 1.00 91.75 194 ARG A N 1
ATOM 1585 C CA . ARG A 1 194 ? -25.502 -1.863 35.990 1.00 91.75 194 ARG A CA 1
ATOM 1586 C C . ARG A 1 194 ? -24.601 -2.778 35.163 1.00 91.75 194 ARG A C 1
ATOM 1588 O O . ARG A 1 194 ? -24.719 -3.987 35.293 1.00 91.75 194 ARG A O 1
ATOM 1595 N N . CYS A 1 195 ? -23.707 -2.236 34.333 1.00 90.31 195 CYS A N 1
ATOM 1596 C CA . CYS A 1 195 ? -22.794 -3.065 33.536 1.00 90.31 195 CYS A CA 1
ATOM 1597 C C . CYS A 1 195 ? -21.829 -3.870 34.419 1.00 90.31 195 CYS A C 1
ATOM 1599 O O . CYS A 1 195 ? -21.582 -5.037 34.128 1.00 90.31 195 CYS A O 1
ATOM 1601 N N . ASN A 1 196 ? -21.326 -3.275 35.504 1.00 90.62 196 ASN A N 1
ATOM 1602 C CA . ASN A 1 196 ? -20.454 -3.964 36.452 1.00 90.62 196 ASN A CA 1
ATOM 1603 C C . ASN A 1 196 ? -21.183 -5.113 37.166 1.00 90.62 196 ASN A C 1
ATOM 1605 O O . ASN A 1 196 ? -20.671 -6.226 37.246 1.00 90.62 196 ASN A O 1
ATOM 1609 N N . ASN A 1 197 ? -22.417 -4.866 37.610 1.00 90.69 197 ASN A N 1
ATOM 1610 C CA . ASN A 1 197 ? -23.248 -5.870 38.271 1.00 90.69 197 ASN A CA 1
ATOM 1611 C C . ASN A 1 197 ? -23.633 -7.016 37.329 1.00 90.69 197 ASN A C 1
ATOM 1613 O O . ASN A 1 197 ? -23.633 -8.170 37.745 1.00 90.69 197 ASN A O 1
ATOM 1617 N N . GLU A 1 198 ? -23.953 -6.727 36.065 1.00 89.88 198 GLU A N 1
ATOM 1618 C CA . GLU A 1 198 ? -24.218 -7.777 35.072 1.00 89.88 198 GLU A CA 1
ATOM 1619 C C . GLU A 1 198 ? -22.958 -8.605 34.775 1.00 89.88 198 GLU A C 1
ATOM 1621 O O . GLU A 1 198 ? -23.045 -9.829 34.716 1.00 89.88 198 GLU A O 1
ATOM 1626 N N . SER A 1 199 ? -21.778 -7.976 34.689 1.00 87.31 199 SER A N 1
ATOM 1627 C CA . SER A 1 199 ? -20.502 -8.704 34.592 1.00 87.31 199 SER A CA 1
ATOM 1628 C C . SER A 1 199 ? -20.303 -9.649 35.776 1.00 87.31 199 SER A C 1
ATOM 1630 O O . SER A 1 199 ? -20.002 -10.821 35.572 1.00 87.31 199 SER A O 1
ATOM 1632 N N . TYR A 1 200 ? -20.546 -9.173 37.000 1.00 87.69 200 TYR A N 1
ATOM 1633 C CA . TYR A 1 200 ? -20.418 -9.986 38.208 1.00 87.69 200 TYR A CA 1
ATOM 1634 C C . TYR A 1 200 ? -21.398 -11.167 38.226 1.00 87.69 200 TYR A C 1
ATOM 1636 O O . TYR A 1 200 ? -21.018 -12.284 38.563 1.00 87.69 200 TYR A O 1
ATOM 1644 N N . LYS A 1 201 ? -22.652 -10.957 37.807 1.00 88.12 201 LYS A N 1
ATOM 1645 C CA . LYS A 1 201 ? -23.660 -12.030 37.732 1.00 88.12 201 LYS A CA 1
ATOM 1646 C C . LYS A 1 201 ? -23.308 -13.114 36.715 1.00 88.12 201 LYS A C 1
ATOM 1648 O O . LYS A 1 201 ? -23.596 -14.279 36.966 1.00 88.12 201 LYS A O 1
ATOM 1653 N N . ILE A 1 202 ? -22.754 -12.732 35.563 1.00 83.75 202 ILE A N 1
ATOM 1654 C CA . ILE A 1 202 ? -22.466 -13.667 34.467 1.00 83.75 202 ILE A CA 1
ATOM 1655 C C . ILE A 1 202 ? -21.102 -14.340 34.669 1.00 83.75 202 ILE A C 1
ATOM 1657 O O . ILE A 1 202 ? -20.988 -15.553 34.519 1.00 83.75 202 ILE A O 1
ATOM 1661 N N . GLY A 1 203 ? -20.070 -13.558 34.991 1.00 78.38 203 GLY A N 1
ATOM 1662 C CA . GLY A 1 203 ? -18.676 -14.003 35.052 1.00 78.38 203 GLY A CA 1
ATOM 1663 C C . GLY A 1 203 ? -18.139 -14.280 36.458 1.00 78.38 203 GLY A C 1
ATOM 1664 O O . GLY A 1 203 ? -17.012 -14.753 36.579 1.00 78.38 203 GLY A O 1
ATOM 1665 N N . GLY A 1 204 ? -18.904 -13.979 37.512 1.00 83.62 204 GLY A N 1
ATOM 1666 C CA . GLY A 1 204 ? -18.487 -14.135 38.913 1.00 83.62 204 GLY A CA 1
ATOM 1667 C C . GLY A 1 204 ? -17.512 -13.066 39.418 1.00 83.62 204 GLY A C 1
ATOM 1668 O O . GLY A 1 204 ? -17.153 -13.083 40.589 1.00 83.62 204 GLY A O 1
ATOM 1669 N N . GLU A 1 205 ? -17.100 -12.133 38.558 1.00 81.56 205 GLU A N 1
ATOM 1670 C CA . GLU A 1 205 ? -16.068 -11.133 38.840 1.00 81.56 205 GLU A CA 1
ATOM 1671 C C . GLU A 1 205 ? -16.479 -9.746 38.307 1.00 81.56 205 GLU A C 1
ATOM 1673 O O . GLU A 1 205 ? -17.170 -9.646 37.280 1.00 81.56 205 GLU A O 1
ATOM 1678 N N . PRO A 1 206 ? -16.081 -8.652 38.986 1.00 84.06 206 PRO A N 1
ATOM 1679 C CA . PRO A 1 206 ? -16.339 -7.298 38.511 1.00 84.06 206 PRO A CA 1
ATOM 1680 C C . PRO A 1 206 ? -15.489 -6.964 37.276 1.00 84.06 206 PRO A C 1
ATOM 1682 O O . PRO A 1 206 ? -14.463 -7.585 36.992 1.00 84.06 206 PRO A O 1
ATOM 1685 N N . LEU A 1 207 ? -15.897 -5.927 36.544 1.00 85.06 207 LEU A N 1
ATOM 1686 C CA . LEU A 1 207 ? -15.150 -5.419 35.397 1.00 85.06 207 LEU A CA 1
ATOM 1687 C C . LEU A 1 207 ? -13.786 -4.878 35.839 1.00 85.06 207 LEU A C 1
ATOM 1689 O O . LEU A 1 207 ? -13.703 -3.899 36.578 1.00 85.06 207 LEU A O 1
ATOM 1693 N N . GLN A 1 208 ? -12.711 -5.465 35.314 1.00 83.94 208 GLN A N 1
ATOM 1694 C CA . GLN A 1 208 ? -11.345 -5.033 35.626 1.00 83.94 208 GLN A CA 1
ATOM 1695 C C . GLN A 1 208 ? -10.948 -3.766 34.861 1.00 83.94 208 GLN A C 1
ATOM 1697 O O . GLN A 1 208 ? -10.261 -2.894 35.390 1.00 83.94 208 GLN A O 1
ATOM 1702 N N . ILE A 1 209 ? -11.371 -3.658 33.598 1.00 87.25 209 ILE A N 1
ATOM 1703 C CA . ILE A 1 209 ? -11.010 -2.543 32.725 1.00 87.25 209 ILE A CA 1
ATOM 1704 C C . ILE A 1 209 ? -12.140 -2.178 31.762 1.00 87.25 209 ILE A C 1
ATOM 1706 O O . ILE A 1 209 ? -12.800 -3.036 31.183 1.00 87.25 209 ILE A O 1
ATOM 1710 N N . LEU A 1 210 ? -12.311 -0.878 31.535 1.00 89.00 210 LEU A N 1
ATOM 1711 C CA . LEU A 1 210 ? -13.180 -0.307 30.518 1.00 89.00 210 LEU A CA 1
ATOM 1712 C C . LEU A 1 210 ? -12.335 0.343 29.416 1.00 89.00 210 LEU A C 1
ATOM 1714 O O . LEU A 1 210 ? -11.665 1.355 29.640 1.00 89.00 210 LEU A O 1
ATOM 1718 N N . VAL A 1 211 ? -12.374 -0.219 28.207 1.00 88.62 211 VAL A N 1
ATOM 1719 C CA . VAL A 1 211 ? -11.700 0.359 27.035 1.00 88.62 211 VAL A CA 1
ATOM 1720 C C . VAL A 1 211 ? -12.640 1.333 26.320 1.00 88.62 211 VAL A C 1
ATOM 1722 O O . VAL A 1 211 ? -13.660 0.937 25.763 1.00 88.62 211 VAL A O 1
ATOM 1725 N N . CYS A 1 212 ? -12.280 2.617 26.293 1.00 86.06 212 CYS A N 1
ATOM 1726 C CA . CYS A 1 212 ? -13.126 3.687 25.758 1.00 86.06 212 CYS A CA 1
ATOM 1727 C C . CYS A 1 212 ? -12.560 4.231 24.440 1.00 86.06 212 CYS A C 1
ATOM 1729 O O . CYS A 1 212 ? -11.546 4.935 24.434 1.00 86.06 212 CYS A O 1
ATOM 1731 N N . VAL A 1 213 ? -13.223 3.962 23.314 1.00 85.62 213 VAL A N 1
ATOM 1732 C CA . VAL A 1 213 ? -12.827 4.510 22.007 1.00 85.62 213 VAL A CA 1
ATOM 1733 C C . VAL A 1 213 ? -13.595 5.803 21.729 1.00 85.62 213 VAL A C 1
ATOM 1735 O O . VAL A 1 213 ? -14.798 5.787 21.494 1.00 85.62 213 VAL A O 1
ATOM 1738 N N . MET A 1 214 ? -12.893 6.937 21.747 1.00 82.06 214 MET A N 1
ATOM 1739 C CA . MET A 1 214 ? -13.484 8.274 21.622 1.00 82.06 214 MET A CA 1
ATOM 1740 C C . MET A 1 214 ? -13.285 8.841 20.206 1.00 82.06 214 MET A C 1
ATOM 1742 O O . MET A 1 214 ? -12.207 8.667 19.627 1.00 82.06 214 MET A O 1
ATOM 1746 N N . PRO A 1 215 ? -14.273 9.529 19.604 1.00 77.12 215 PRO A N 1
ATOM 1747 C CA . PRO A 1 215 ? -14.163 10.041 18.231 1.00 77.12 215 PRO A CA 1
ATOM 1748 C C . PRO A 1 215 ? -13.123 11.160 18.098 1.00 77.12 215 PRO A C 1
ATOM 1750 O O . PRO A 1 215 ? -12.395 11.228 17.108 1.00 77.12 215 PRO A O 1
ATOM 1753 N N . GLN A 1 216 ? -13.010 12.000 19.122 1.00 75.25 216 GLN A N 1
ATOM 1754 C CA . GLN A 1 216 ? -12.115 13.147 19.168 1.00 75.25 216 GLN A CA 1
ATOM 1755 C C . GLN A 1 216 ? -11.614 13.373 20.593 1.00 75.25 216 GLN A C 1
ATOM 1757 O O . GLN A 1 216 ? -12.138 12.788 21.543 1.00 75.25 216 GLN A O 1
ATOM 1762 N N . GLU A 1 217 ? -10.594 14.217 20.728 1.00 69.38 217 GLU A N 1
ATOM 1763 C CA . GLU A 1 217 ? -10.204 14.772 22.024 1.00 69.38 217 GLU A CA 1
ATOM 1764 C C . GLU A 1 217 ? -11.392 15.606 22.498 1.00 69.38 217 GLU A C 1
ATOM 1766 O O . GLU A 1 217 ? -11.693 16.649 21.924 1.00 69.38 217 GLU A O 1
ATOM 1771 N N . ALA A 1 218 ? -12.173 15.059 23.427 1.00 57.09 218 ALA A N 1
ATOM 1772 C CA . ALA A 1 218 ? -13.399 15.696 23.873 1.00 57.09 218 ALA A CA 1
ATOM 1773 C C . ALA A 1 218 ? -13.040 16.967 24.662 1.00 57.09 218 ALA A C 1
ATOM 1775 O O . ALA A 1 218 ? -12.332 16.856 25.665 1.00 57.09 218 ALA A O 1
ATOM 1776 N N . PRO A 1 219 ? -13.525 18.158 24.270 1.00 53.28 219 PRO A N 1
ATOM 1777 C CA . PRO A 1 219 ? -13.480 19.319 25.144 1.00 53.28 219 PRO A CA 1
ATOM 1778 C C . PRO A 1 219 ? -14.519 19.127 26.262 1.00 53.28 219 PRO A C 1
ATOM 1780 O O . PRO A 1 219 ? -15.692 18.875 25.980 1.00 53.28 219 PRO A O 1
ATOM 1783 N N . GLY A 1 220 ? -14.110 19.261 27.525 1.00 58.62 220 GLY A N 1
ATOM 1784 C CA . GLY A 1 220 ? -15.026 19.406 28.665 1.00 58.62 220 GLY A CA 1
ATOM 1785 C C . GLY A 1 220 ? -15.411 18.135 29.440 1.00 58.62 220 GLY A C 1
ATOM 1786 O O . GLY A 1 220 ? -14.810 17.067 29.307 1.00 58.62 220 GLY A O 1
ATOM 1787 N N . TYR A 1 221 ? -16.430 18.305 30.292 1.00 62.91 221 TYR A N 1
ATOM 1788 C CA . TYR A 1 221 ? -16.851 17.410 31.379 1.00 62.91 221 TYR A CA 1
ATOM 1789 C C . TYR A 1 221 ? -17.121 15.949 30.986 1.00 62.91 221 TYR A C 1
ATOM 1791 O O . TYR A 1 221 ? -17.008 15.093 31.844 1.00 62.91 221 TYR A O 1
ATOM 1799 N N . ALA A 1 222 ? -17.420 15.605 29.729 1.00 71.94 222 ALA A N 1
ATOM 1800 C CA . ALA A 1 222 ? -17.820 14.238 29.360 1.00 71.94 222 ALA A CA 1
ATOM 1801 C C . ALA A 1 222 ? -16.734 13.169 29.605 1.00 71.94 222 ALA A C 1
ATOM 1803 O O . ALA A 1 222 ? -16.993 12.123 30.200 1.00 71.94 222 ALA A O 1
ATOM 1804 N N . TYR A 1 223 ? -15.496 13.432 29.170 1.00 75.94 223 TYR A N 1
ATOM 1805 C CA . TYR A 1 223 ? -14.370 12.524 29.423 1.00 75.94 223 TYR A CA 1
ATOM 1806 C C . TYR A 1 223 ? -13.986 12.512 30.905 1.00 75.94 223 TYR A C 1
ATOM 1808 O O . TYR A 1 223 ? -13.715 11.454 31.473 1.00 75.94 223 TYR A O 1
ATOM 1816 N N . ALA A 1 224 ? -13.982 13.698 31.519 1.00 81.06 224 ALA A N 1
ATOM 1817 C CA . ALA A 1 224 ? -13.674 13.861 32.931 1.00 81.06 224 ALA A CA 1
ATOM 1818 C C . ALA A 1 224 ? -14.682 13.103 33.806 1.00 81.06 224 ALA A C 1
ATOM 1820 O O . ALA A 1 224 ? -14.259 12.357 34.676 1.00 81.06 224 ALA A O 1
ATOM 1821 N N . ASN A 1 225 ? -15.981 13.202 33.513 1.00 85.31 225 ASN A N 1
ATOM 1822 C CA . ASN A 1 225 ? -17.061 12.504 34.204 1.00 85.31 225 ASN A CA 1
ATOM 1823 C C . ASN A 1 225 ? -16.925 10.993 34.059 1.00 85.31 225 ASN A C 1
ATOM 1825 O O . ASN A 1 225 ? -17.003 10.295 35.061 1.00 85.31 225 ASN A O 1
ATOM 1829 N N . LEU A 1 226 ? -16.680 10.480 32.847 1.00 88.69 226 LEU A N 1
ATOM 1830 C CA . LEU A 1 226 ? -16.485 9.045 32.636 1.00 88.69 226 LEU A CA 1
ATOM 1831 C C . LEU A 1 226 ? -15.335 8.514 33.492 1.00 88.69 226 LEU A C 1
ATOM 1833 O O . LEU A 1 226 ? -15.513 7.551 34.234 1.00 88.69 226 LEU A O 1
ATOM 1837 N N . LYS A 1 227 ? -14.170 9.163 33.402 1.00 87.81 227 LYS A N 1
ATOM 1838 C CA . LYS A 1 227 ? -12.978 8.752 34.141 1.00 87.81 227 LYS A CA 1
ATOM 1839 C C . LYS A 1 227 ? -13.189 8.882 35.650 1.00 87.81 227 LYS A C 1
ATOM 1841 O O . LYS A 1 227 ? -12.936 7.932 36.377 1.00 87.81 227 LYS A O 1
ATOM 1846 N N . TRP A 1 228 ? -13.714 10.021 36.098 1.00 88.88 228 TRP A N 1
ATOM 1847 C CA . TRP A 1 228 ? -13.995 10.297 37.503 1.00 88.88 228 TRP A CA 1
ATOM 1848 C C . TRP A 1 228 ? -14.997 9.299 38.088 1.00 88.88 228 TRP A C 1
ATOM 1850 O O . TRP A 1 228 ? -14.711 8.703 39.118 1.00 88.88 228 TRP A O 1
ATOM 1860 N N . ILE A 1 229 ? -16.129 9.047 37.425 1.00 91.44 229 ILE A N 1
ATOM 1861 C CA . ILE A 1 229 ? -17.142 8.090 37.894 1.00 91.44 229 ILE A CA 1
ATOM 1862 C C . ILE A 1 229 ? -16.563 6.674 37.955 1.00 91.44 229 ILE A C 1
ATOM 1864 O O . ILE A 1 229 ? -16.733 6.000 38.970 1.00 91.44 229 ILE A O 1
ATOM 1868 N N . CYS A 1 230 ? -15.868 6.228 36.904 1.00 91.12 230 CYS A N 1
ATOM 1869 C CA . CYS A 1 230 ? -15.278 4.890 36.879 1.00 91.12 230 CYS A CA 1
ATOM 1870 C C . CYS A 1 230 ? -14.241 4.712 37.994 1.00 91.12 230 CYS A C 1
ATOM 1872 O O . CYS A 1 230 ? -14.323 3.738 38.730 1.00 91.12 230 CYS A O 1
ATOM 1874 N N . GLU A 1 231 ? -13.311 5.657 38.155 1.00 87.38 231 GLU A N 1
ATOM 1875 C CA . GLU A 1 231 ? -12.197 5.524 39.102 1.00 87.38 231 GLU A CA 1
ATOM 1876 C C . GLU A 1 231 ? -12.612 5.777 40.557 1.00 87.38 231 GLU A C 1
ATOM 1878 O O . GLU A 1 231 ? -12.054 5.156 41.454 1.00 87.38 231 GLU A O 1
ATOM 1883 N N . THR A 1 232 ? -13.586 6.660 40.809 1.00 86.69 232 THR A N 1
ATOM 1884 C CA . THR A 1 232 ? -13.951 7.060 42.184 1.00 86.69 232 THR A CA 1
ATOM 1885 C C . THR A 1 232 ? -15.214 6.400 42.721 1.00 86.69 232 THR A C 1
ATOM 1887 O O . THR A 1 232 ? -15.283 6.137 43.917 1.00 86.69 232 THR A O 1
ATOM 1890 N N . LYS A 1 233 ? -16.221 6.148 41.873 1.00 90.25 233 LYS A N 1
ATOM 1891 C CA . LYS A 1 233 ? -17.524 5.633 42.320 1.00 90.25 233 LYS A CA 1
ATOM 1892 C C . LYS A 1 233 ? -17.710 4.150 42.027 1.00 90.25 233 LYS A C 1
ATOM 1894 O O . LYS A 1 233 ? -18.238 3.438 42.868 1.00 90.25 233 LYS A O 1
ATOM 1899 N N . VAL A 1 234 ? -17.322 3.699 40.833 1.00 90.38 234 VAL A N 1
ATOM 1900 C CA . VAL A 1 234 ? -17.587 2.317 40.383 1.00 90.38 234 VAL A CA 1
ATOM 1901 C C . VAL A 1 234 ? -16.399 1.386 40.653 1.00 90.38 234 VAL A C 1
ATOM 1903 O O . VAL A 1 234 ? -16.596 0.190 40.838 1.00 90.38 234 VAL A O 1
ATOM 1906 N N . GLY A 1 235 ? -15.176 1.922 40.698 1.00 87.81 235 GLY A N 1
ATOM 1907 C CA . GLY A 1 235 ? -13.952 1.148 40.924 1.00 87.81 235 GLY A CA 1
ATOM 1908 C C . GLY A 1 235 ? -13.439 0.409 39.683 1.00 87.81 235 GLY A C 1
ATOM 1909 O O . GLY A 1 235 ? -12.831 -0.645 39.816 1.00 87.81 235 GLY A O 1
ATOM 1910 N N . ILE A 1 236 ? -13.679 0.943 38.480 1.00 89.12 236 ILE A N 1
ATOM 1911 C CA . ILE A 1 236 ? -13.262 0.336 37.205 1.00 89.12 236 ILE A CA 1
ATOM 1912 C C . ILE A 1 236 ? -12.122 1.149 36.591 1.00 89.12 236 ILE A C 1
ATOM 1914 O O . ILE A 1 236 ? -12.238 2.362 36.391 1.00 89.12 236 ILE A O 1
ATOM 1918 N N . LEU A 1 237 ? -11.031 0.480 36.215 1.00 88.06 237 LEU A N 1
ATOM 1919 C CA . LEU A 1 237 ? -9.925 1.122 35.508 1.00 88.06 237 LEU A CA 1
ATOM 1920 C C . LEU A 1 237 ? -10.347 1.476 34.082 1.00 88.06 237 LEU A C 1
ATOM 1922 O O . LEU A 1 237 ? -10.951 0.673 33.382 1.00 88.06 237 LEU A O 1
ATOM 1926 N N . THR A 1 238 ? -9.992 2.664 33.596 1.00 90.12 238 THR A N 1
ATOM 1927 C CA . THR A 1 238 ? -10.342 3.078 32.226 1.00 90.12 238 THR A CA 1
ATOM 1928 C C . THR A 1 238 ? -9.113 3.134 31.330 1.00 90.12 238 THR A C 1
ATOM 1930 O O . THR A 1 238 ? -8.064 3.641 31.727 1.00 90.12 238 THR A O 1
ATOM 1933 N N . GLN A 1 239 ? -9.216 2.666 30.085 1.00 89.19 239 GLN A N 1
ATOM 1934 C CA . GLN A 1 239 ? -8.216 2.899 29.043 1.00 89.19 239 GLN A CA 1
ATOM 1935 C C . GLN A 1 239 ? -8.859 3.551 27.824 1.00 89.19 239 GLN A C 1
ATOM 1937 O O . GLN A 1 239 ? -9.520 2.909 27.013 1.00 89.19 239 GLN A O 1
ATOM 1942 N N . CYS A 1 240 ? -8.597 4.841 27.657 1.00 87.25 240 CYS A N 1
ATOM 1943 C CA . CYS A 1 240 ? -9.195 5.626 26.590 1.00 87.2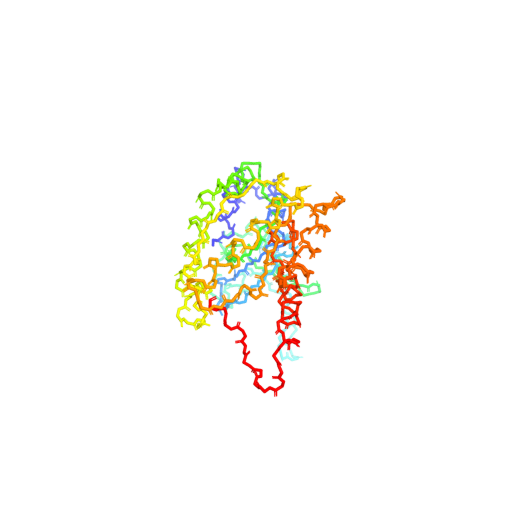5 240 CYS A CA 1
ATOM 1944 C C . CYS A 1 240 ? -8.255 5.765 25.389 1.00 87.25 240 CYS A C 1
ATOM 1946 O O . CYS A 1 240 ? -7.056 6.015 25.542 1.00 87.25 240 CYS A O 1
ATOM 1948 N N . CYS A 1 241 ? -8.807 5.639 24.184 1.00 87.50 241 CYS A N 1
ATOM 1949 C CA . CYS A 1 241 ? -8.078 5.754 22.928 1.00 87.50 241 CYS A CA 1
ATOM 1950 C C . CYS A 1 241 ? -8.880 6.571 21.914 1.00 87.50 241 CYS A C 1
ATOM 1952 O O . CYS A 1 241 ? -10.102 6.485 21.848 1.00 87.50 241 CYS A O 1
ATOM 1954 N N . LEU A 1 242 ? -8.196 7.350 21.078 1.00 84.88 242 LEU A N 1
ATOM 1955 C CA . LEU A 1 242 ? -8.861 8.106 20.018 1.00 84.88 242 LEU A CA 1
ATOM 1956 C C . LEU A 1 242 ? -9.075 7.234 18.786 1.00 84.88 242 LEU A C 1
ATOM 1958 O O . LEU A 1 242 ? -8.153 6.549 18.336 1.00 84.88 242 LEU A O 1
ATOM 1962 N N . THR A 1 243 ? -10.250 7.351 18.176 1.00 82.12 243 THR A N 1
ATOM 1963 C CA . THR A 1 243 ? -10.640 6.638 16.951 1.00 82.12 243 THR A CA 1
ATOM 1964 C C . THR A 1 243 ? -9.627 6.884 15.831 1.00 82.12 243 THR A C 1
ATOM 1966 O O . THR A 1 243 ? -9.228 5.950 15.141 1.00 82.12 243 THR A O 1
ATOM 1969 N N . LYS A 1 244 ? -9.098 8.115 15.715 1.00 82.81 244 LYS A N 1
ATOM 1970 C CA . LYS A 1 244 ? -8.046 8.470 14.740 1.00 82.81 244 LYS A CA 1
ATOM 1971 C C . LYS A 1 244 ? -6.777 7.615 14.871 1.00 82.81 244 LYS A C 1
ATOM 1973 O O . LYS A 1 244 ? -6.117 7.342 13.871 1.00 82.81 244 LYS A O 1
ATOM 1978 N N . ASN A 1 245 ? -6.434 7.203 16.091 1.00 83.56 245 ASN A N 1
ATOM 1979 C CA . ASN A 1 245 ? -5.255 6.386 16.370 1.00 83.56 245 ASN A CA 1
ATOM 1980 C C . ASN A 1 245 ? -5.580 4.894 16.254 1.00 83.56 245 ASN A C 1
ATOM 1982 O O . ASN A 1 245 ? -4.808 4.163 15.637 1.00 83.56 245 ASN A O 1
ATOM 1986 N N . CYS A 1 246 ? -6.746 4.473 16.756 1.00 81.25 246 CYS A N 1
ATOM 1987 C CA . CYS A 1 246 ? -7.220 3.090 16.664 1.00 81.25 246 CYS A CA 1
ATOM 1988 C C . CYS A 1 246 ? -7.355 2.647 15.204 1.00 81.25 246 CYS A C 1
ATOM 1990 O O . CYS A 1 246 ? -6.811 1.619 14.828 1.00 81.25 246 CYS A O 1
ATOM 1992 N N . ASN A 1 247 ? -7.960 3.479 14.351 1.00 75.75 247 ASN A N 1
ATOM 1993 C CA . ASN A 1 247 ? -8.145 3.163 12.931 1.00 75.75 247 ASN A CA 1
ATOM 1994 C C . ASN A 1 247 ? -6.828 3.103 12.145 1.00 75.75 247 ASN A C 1
ATOM 1996 O O . ASN A 1 247 ? -6.763 2.456 11.106 1.00 75.75 247 ASN A O 1
ATOM 2000 N N . ARG A 1 248 ? -5.780 3.802 12.605 1.00 78.19 248 ARG A N 1
ATOM 2001 C CA . ARG A 1 248 ? -4.441 3.718 12.001 1.00 78.19 248 ARG A CA 1
ATOM 2002 C C . ARG A 1 248 ? -3.672 2.485 12.470 1.00 78.19 248 ARG A C 1
ATOM 2004 O O . ARG A 1 248 ? -2.769 2.073 11.751 1.00 78.19 248 ARG A O 1
ATOM 2011 N N . ALA A 1 249 ? -3.982 1.979 13.669 1.00 75.88 249 ALA A N 1
ATOM 2012 C CA . ALA A 1 249 ? -3.448 0.751 14.259 1.00 75.88 249 ALA A CA 1
ATOM 2013 C C . ALA A 1 249 ? -1.927 0.562 14.083 1.00 75.88 249 ALA A C 1
ATOM 2015 O O . ALA A 1 249 ? -1.461 -0.529 13.782 1.00 75.88 249 ALA A O 1
ATOM 2016 N N . LYS A 1 250 ? -1.130 1.631 14.234 1.00 79.31 250 LYS A N 1
ATOM 2017 C CA . LYS A 1 250 ? 0.335 1.516 14.137 1.00 79.31 250 LYS A CA 1
ATOM 2018 C C . LYS A 1 250 ? 0.858 0.635 15.273 1.00 79.31 250 LYS A C 1
ATOM 2020 O O . LYS A 1 250 ? 0.477 0.873 16.416 1.00 79.31 250 LYS A O 1
ATOM 2025 N N . ASP A 1 251 ? 1.809 -0.250 14.988 1.00 79.19 251 ASP A N 1
ATOM 2026 C CA . ASP A 1 251 ? 2.409 -1.156 15.983 1.00 79.19 251 ASP A CA 1
ATOM 2027 C C . ASP A 1 251 ? 2.889 -0.412 17.235 1.00 79.19 251 ASP A C 1
ATOM 2029 O O . ASP A 1 251 ? 2.546 -0.785 18.352 1.00 79.19 251 ASP A O 1
ATOM 2033 N N . GLN A 1 252 ? 3.575 0.724 17.057 1.00 80.12 252 GLN A N 1
ATOM 2034 C CA . GLN A 1 252 ? 4.019 1.565 18.173 1.00 80.12 252 GLN A CA 1
ATOM 2035 C C . GLN A 1 252 ? 2.857 2.062 19.047 1.00 80.12 252 GLN A C 1
ATOM 2037 O O . GLN A 1 252 ? 2.986 2.159 20.264 1.00 80.12 252 GLN A O 1
ATOM 2042 N N . PHE A 1 253 ? 1.720 2.411 18.438 1.00 85.31 253 PHE A N 1
ATOM 2043 C CA . PHE A 1 253 ? 0.542 2.857 19.177 1.00 85.31 253 PHE A CA 1
ATOM 2044 C C . PHE A 1 253 ? -0.072 1.702 19.971 1.00 85.31 253 PHE A C 1
ATOM 2046 O O . PHE A 1 253 ? -0.350 1.875 21.154 1.00 85.31 253 PHE A O 1
ATOM 2053 N N . LEU A 1 254 ? -0.2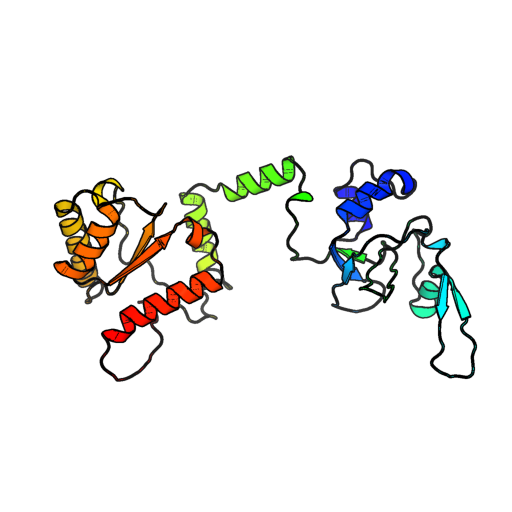36 0.534 19.344 1.00 83.50 254 LEU A N 1
ATOM 2054 C CA . LEU A 1 254 ? -0.788 -0.654 19.995 1.00 83.50 254 LEU A CA 1
ATOM 2055 C C . LEU A 1 254 ? 0.097 -1.118 21.156 1.00 83.50 254 LEU A C 1
ATOM 2057 O O . LEU A 1 254 ? -0.413 -1.331 22.253 1.00 83.50 254 LEU A O 1
ATOM 2061 N N . ALA A 1 255 ? 1.417 -1.164 20.954 1.00 79.31 255 ALA A N 1
ATOM 2062 C CA . ALA A 1 255 ? 2.384 -1.476 22.003 1.00 79.31 255 ALA A CA 1
ATOM 2063 C C . ALA A 1 255 ? 2.262 -0.502 23.186 1.00 79.31 255 ALA A C 1
ATOM 2065 O O . ALA A 1 255 ? 2.166 -0.924 24.335 1.00 79.31 255 ALA A O 1
ATOM 2066 N N . ASN A 1 256 ? 2.172 0.803 22.915 1.00 86.19 256 ASN A N 1
ATOM 2067 C CA . ASN A 1 256 ? 2.015 1.811 23.965 1.00 86.19 256 ASN A CA 1
ATOM 2068 C C . ASN A 1 256 ? 0.680 1.686 24.722 1.00 86.19 256 ASN A C 1
ATOM 2070 O O . ASN A 1 256 ? 0.632 1.969 25.918 1.00 86.19 256 ASN A O 1
ATOM 2074 N N . VAL A 1 257 ? -0.411 1.301 24.050 1.00 86.12 257 VAL A N 1
ATOM 2075 C CA . VAL A 1 257 ? -1.706 1.054 24.706 1.00 86.12 257 VAL A CA 1
ATOM 2076 C C . VAL A 1 257 ? -1.634 -0.196 25.579 1.00 86.12 257 VAL A C 1
ATOM 2078 O O . VAL A 1 257 ? -2.039 -0.132 26.736 1.00 86.12 257 VAL A O 1
ATOM 2081 N N . ALA A 1 258 ? -1.065 -1.291 25.071 1.00 81.69 258 ALA A N 1
ATOM 2082 C CA . ALA A 1 258 ? -0.890 -2.530 25.825 1.00 81.69 258 ALA A CA 1
ATOM 2083 C C . ALA A 1 258 ? -0.036 -2.317 27.084 1.00 81.69 258 ALA A C 1
ATOM 2085 O O . ALA A 1 258 ? -0.424 -2.740 28.167 1.00 81.69 258 ALA A O 1
ATOM 2086 N N . LEU A 1 259 ? 1.066 -1.566 26.977 1.00 79.31 259 LEU A N 1
ATOM 2087 C CA . LEU A 1 259 ? 1.895 -1.201 28.130 1.00 79.31 259 LEU A CA 1
ATOM 2088 C C . LEU A 1 259 ? 1.100 -0.440 29.203 1.00 79.31 259 LEU A C 1
ATOM 2090 O O . LEU A 1 259 ? 1.252 -0.715 30.390 1.00 79.31 259 LEU A O 1
ATOM 2094 N N . LYS A 1 260 ? 0.215 0.483 28.802 1.00 84.25 260 LYS A N 1
ATOM 2095 C CA . LYS A 1 260 ? -0.646 1.226 29.741 1.00 84.25 260 LYS A CA 1
ATOM 2096 C C . LYS A 1 260 ? -1.704 0.348 30.399 1.00 84.25 260 LYS A C 1
ATOM 2098 O O . LYS A 1 260 ? -2.013 0.565 31.564 1.00 84.25 260 LYS A O 1
ATOM 2103 N N . ILE A 1 261 ? -2.274 -0.600 29.657 1.00 85.75 261 ILE A N 1
ATOM 2104 C CA . ILE A 1 261 ? -3.232 -1.571 30.200 1.00 85.75 261 ILE A CA 1
ATOM 2105 C C . ILE A 1 261 ? -2.530 -2.465 31.224 1.00 85.75 261 ILE A C 1
ATOM 2107 O O . ILE A 1 261 ? -3.009 -2.583 32.347 1.00 85.75 261 ILE A O 1
ATOM 2111 N N . ASN A 1 262 ? -1.363 -3.008 30.871 1.00 80.62 262 ASN A N 1
ATOM 2112 C CA . ASN A 1 262 ? -0.583 -3.871 31.754 1.00 80.62 262 ASN A CA 1
ATOM 2113 C C . ASN A 1 262 ? -0.181 -3.157 33.048 1.00 80.62 262 ASN A C 1
ATOM 2115 O O . ASN A 1 262 ? -0.310 -3.744 34.114 1.00 80.62 262 ASN A O 1
ATOM 2119 N N . ALA A 1 263 ? 0.248 -1.892 32.977 1.00 79.19 263 ALA A N 1
ATOM 2120 C CA . ALA A 1 263 ? 0.572 -1.112 34.173 1.00 79.19 263 ALA A CA 1
ATOM 2121 C C . ALA A 1 263 ? -0.642 -0.948 35.106 1.00 79.19 263 ALA A C 1
ATOM 2123 O O . ALA A 1 263 ? -0.522 -1.120 36.311 1.00 79.19 263 ALA A O 1
ATOM 2124 N N . LYS A 1 264 ? -1.831 -0.687 34.547 1.00 82.38 264 LYS A N 1
ATOM 2125 C CA . LYS A 1 264 ? -3.066 -0.511 35.329 1.00 82.38 264 LYS A CA 1
ATOM 2126 C C . LYS A 1 264 ? -3.547 -1.801 35.991 1.00 82.38 264 LYS A C 1
ATOM 2128 O O . LYS A 1 264 ? -3.994 -1.762 37.128 1.00 82.38 264 LYS A O 1
ATOM 2133 N N . LEU A 1 265 ? -3.472 -2.926 35.280 1.00 78.25 265 LEU A N 1
ATOM 2134 C CA . LEU A 1 265 ? -3.909 -4.227 35.798 1.00 78.25 265 LEU A CA 1
ATOM 2135 C C . LEU A 1 265 ? -2.870 -4.867 36.737 1.00 78.25 265 LEU A C 1
ATOM 2137 O O . LEU A 1 265 ? -3.235 -5.605 37.647 1.00 78.25 265 LEU A O 1
ATOM 2141 N N . GLY A 1 266 ? -1.580 -4.582 36.532 1.00 62.59 266 GLY A N 1
ATOM 2142 C CA . GLY A 1 266 ? -0.471 -5.166 37.291 1.00 62.59 266 GLY A CA 1
ATOM 2143 C C . GLY A 1 266 ? -0.262 -4.586 38.693 1.00 62.59 266 GLY A C 1
ATOM 2144 O O . GLY A 1 266 ? 0.306 -5.271 39.535 1.00 62.59 266 GLY A O 1
ATOM 2145 N N . GLU A 1 267 ? -0.736 -3.370 38.980 1.00 52.28 267 GLU A N 1
ATOM 2146 C CA . GLU A 1 267 ? -0.594 -2.746 40.309 1.00 52.28 267 GLU A CA 1
ATOM 2147 C C . GLU A 1 267 ? -1.593 -3.278 41.360 1.00 52.28 267 GLU A C 1
ATOM 2149 O O . GLU A 1 267 ? -1.374 -3.090 42.554 1.00 52.28 267 GLU A O 1
ATOM 2154 N N . GLN A 1 268 ? -2.661 -3.980 40.956 1.00 45.19 268 GLN A N 1
ATOM 2155 C CA . GLN A 1 268 ? -3.642 -4.579 41.881 1.00 45.19 268 GLN A CA 1
ATOM 2156 C C . GLN A 1 268 ? -3.377 -6.056 42.216 1.00 45.19 268 GLN A C 1
ATOM 2158 O O . GLN A 1 268 ? -3.955 -6.577 43.169 1.00 45.19 268 GLN A O 1
ATOM 2163 N N . CYS A 1 269 ? -2.495 -6.740 41.483 1.00 37.22 269 CYS A N 1
ATOM 2164 C CA . CYS A 1 269 ? -2.103 -8.108 41.814 1.00 37.22 269 CYS A CA 1
ATOM 2165 C C . CYS A 1 269 ? -0.866 -8.067 42.712 1.00 37.22 269 CYS A C 1
ATOM 2167 O O . CYS A 1 269 ? 0.258 -7.902 42.237 1.00 37.22 269 CYS A O 1
ATOM 2169 N N . GLY A 1 270 ? -1.087 -8.201 44.024 1.00 33.28 270 GLY A N 1
ATOM 2170 C CA . GLY A 1 270 ? -0.023 -8.413 45.000 1.00 33.28 270 GLY A CA 1
ATOM 2171 C C . GLY A 1 270 ? 0.966 -9.468 44.504 1.00 33.28 270 GLY A C 1
ATOM 2172 O O . GLY A 1 270 ? 0.577 -10.470 43.909 1.00 33.28 270 GLY A O 1
ATOM 2173 N N . ALA A 1 271 ? 2.249 -9.185 44.709 1.00 35.12 271 ALA A N 1
ATOM 2174 C CA . ALA A 1 271 ? 3.384 -9.945 44.218 1.00 35.12 271 ALA A CA 1
ATOM 2175 C C . ALA A 1 271 ? 3.229 -11.462 44.416 1.00 35.12 271 ALA A C 1
ATOM 2177 O O . ALA A 1 271 ? 3.562 -11.963 45.475 1.00 35.12 271 ALA A O 1
ATOM 2178 N N . HIS A 1 272 ? 2.759 -12.179 43.395 1.00 35.22 272 HIS A N 1
ATOM 2179 C CA . HIS A 1 272 ? 3.178 -13.526 43.010 1.00 35.22 272 HIS A CA 1
ATOM 2180 C C . HIS A 1 272 ? 2.568 -13.852 41.635 1.00 35.22 272 HIS A C 1
ATOM 2182 O O . HIS A 1 272 ? 1.364 -13.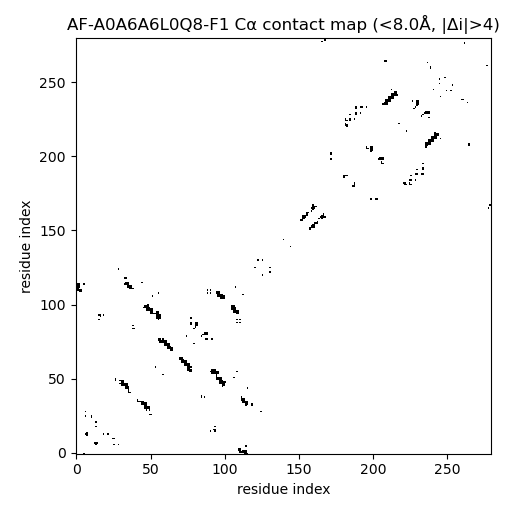774 41.440 1.00 35.22 272 HIS A O 1
ATOM 2188 N N . GLN A 1 273 ? 3.441 -14.236 40.698 1.00 30.25 273 GLN A N 1
ATOM 2189 C CA . GLN A 1 273 ? 3.168 -14.664 39.317 1.00 30.25 273 GLN A CA 1
ATOM 2190 C C . GLN A 1 273 ? 2.719 -13.576 38.328 1.00 30.25 273 GLN A C 1
ATOM 2192 O O . GLN A 1 273 ? 1.542 -13.328 38.091 1.00 30.25 273 GLN A O 1
ATOM 2197 N N . ALA A 1 274 ? 3.708 -13.026 37.619 1.00 32.31 274 ALA A N 1
ATOM 2198 C CA . ALA A 1 274 ? 3.508 -12.476 36.286 1.00 32.31 274 ALA A CA 1
ATOM 2199 C C . ALA A 1 274 ? 3.084 -13.606 35.326 1.00 32.31 274 ALA A C 1
ATOM 2201 O O . ALA A 1 274 ? 3.921 -14.239 34.684 1.00 32.31 274 ALA A O 1
ATOM 2202 N N . ALA A 1 275 ? 1.782 -13.877 35.251 1.00 28.64 275 ALA A N 1
ATOM 2203 C CA . ALA A 1 275 ? 1.172 -14.556 34.116 1.00 28.64 275 ALA A CA 1
ATOM 2204 C C . ALA A 1 275 ? 0.686 -13.485 33.121 1.00 28.64 275 ALA A C 1
ATOM 2206 O O . ALA A 1 275 ? 0.138 -12.465 33.548 1.00 28.64 275 ALA A O 1
ATOM 2207 N N . PRO A 1 276 ? 0.897 -13.657 31.804 1.00 33.28 276 PRO A N 1
ATOM 2208 C CA . PRO A 1 276 ? 0.364 -12.725 30.826 1.00 33.28 276 PRO A CA 1
ATOM 2209 C C . PRO A 1 276 ? -1.163 -12.758 30.911 1.00 33.28 276 PRO A C 1
ATOM 2211 O O . PRO A 1 276 ? -1.760 -13.832 30.912 1.00 33.28 276 PRO A O 1
ATOM 2214 N N . VAL A 1 277 ? -1.769 -11.574 31.005 1.00 33.50 277 VAL A N 1
ATOM 2215 C CA . VAL A 1 277 ? -3.220 -11.362 31.021 1.00 33.50 277 VAL A CA 1
ATOM 2216 C C . VAL A 1 277 ? -3.803 -11.906 29.713 1.00 33.50 277 VAL A C 1
ATOM 2218 O O . VAL A 1 277 ? -3.867 -11.216 28.697 1.00 33.50 277 VAL A O 1
ATOM 2221 N N . LEU A 1 278 ? -4.177 -13.183 29.730 1.00 27.02 278 LEU A N 1
ATOM 2222 C CA . LEU A 1 278 ? -5.163 -13.756 28.831 1.00 27.02 278 LEU A CA 1
ATOM 2223 C C . LEU A 1 278 ? -6.504 -13.198 29.296 1.00 27.02 278 LEU A C 1
ATOM 2225 O O . LEU A 1 278 ? -6.948 -13.486 30.407 1.00 27.02 278 LEU A O 1
ATOM 2229 N N . ALA A 1 279 ? -7.089 -12.339 28.465 1.00 26.72 279 ALA A N 1
ATOM 2230 C CA . ALA A 1 279 ? -8.467 -11.910 28.617 1.00 26.72 279 ALA A CA 1
ATOM 2231 C C . ALA A 1 279 ? -9.351 -13.161 28.739 1.00 26.72 279 ALA A C 1
ATOM 2233 O O . ALA A 1 279 ? -9.312 -14.021 27.858 1.00 26.72 279 ALA A O 1
ATOM 2234 N N . LYS A 1 280 ? -10.074 -13.271 29.853 1.00 26.20 280 LYS A N 1
ATOM 2235 C CA . LYS A 1 280 ? -11.322 -14.028 29.886 1.00 26.20 280 LYS A CA 1
ATOM 2236 C C . LYS A 1 280 ? -12.406 -13.172 29.244 1.00 26.20 280 LYS A C 1
ATOM 2238 O O . LYS A 1 280 ? -12.358 -11.936 29.456 1.00 26.20 280 LYS A O 1
#

Mean predicted aligned error: 14.27 Å

Solvent-accessible surface area (backbone atoms only — not comparable to full-atom values): 16741 Å² total; per-residue (Å²): 91,47,42,64,58,50,45,51,76,74,34,88,89,57,47,72,92,53,39,80,85,42,45,69,60,53,41,65,72,44,45,68,42,45,26,30,51,68,76,53,98,60,91,64,74,34,46,29,66,38,61,44,94,53,32,33,66,75,36,65,49,71,47,78,53,100,49,100,84,53,78,67,44,80,40,42,49,56,58,48,38,34,74,76,55,72,39,85,76,85,70,33,85,33,47,19,35,25,48,32,60,95,91,46,86,39,76,41,54,42,89,41,28,26,49,48,83,94,65,86,77,61,73,88,77,46,51,73,68,56,48,48,51,54,49,54,66,72,60,56,52,70,70,58,44,49,53,50,49,52,52,49,36,65,26,84,88,19,68,44,8,83,87,69,70,39,65,77,75,78,74,96,74,86,84,94,78,64,78,71,43,47,72,35,64,67,62,38,45,55,52,52,50,50,52,32,52,51,36,27,74,76,70,75,44,67,53,70,66,46,78,41,79,33,83,56,90,68,85,61,63,36,62,54,43,52,52,48,40,28,59,72,73,67,65,28,45,74,47,76,44,44,40,74,54,59,78,62,59,44,65,72,58,52,53,55,49,51,54,54,51,49,56,64,62,54,75,74,55,71,96,72,79,95,65,82,86,71,68,127

Nearest PDB structures (foldseek):
  4krf-assembly1_A  TM=5.182E-01  e=8.114E-13  Homo sapiens
  8d71-assembly1_A  TM=5.213E-01  e=1.102E-12  Homo sapiens
  4w5n-assembly1_A  TM=5.077E-01  e=7.179E-13  Homo sapiens
  6nit-assembly2_B  TM=5.090E-01  e=2.443E-12  Homo sapiens
  6mfr-assembly2_B  TM=5.024E-01  e=1.733E-11  Homo sapiens

Secondary structure (DSSP, 8-state):
-BHHHHHHHHSTT--GGGHHHHHHHHHHHHTT-EEEESSS-----EE--EEEEEETTT-EEEE--SSTTSPPEEEEHHHHHHHHH----S-TTSEEEE--BTTB--EEEGGGEEEPTTPPPPGGG--HHHHHHHHHHHT--HHHHHHHHHHHHHSTTSTTSTTT----PPPS------GGGGG-HHHHHHHHHHHHHHHHHHHSS---EEEEEESS---SHHHHHHHHIIIIII--EEEEEEHHHHTT--HHHHHHHHHHHHHHHHTSS-SS--------

Sequence (280 aa):
MPVIDFLKEHIPDFNPNNFRGFRKQVEKALKGLKVTVTYRTTNQKFKISGLTDENTLDISFDIENKSDQIPPRKVSLVSYFREKYSKEIMHSNIPCLDLGKSNRKIYVPMEFCIIAGGQRCPKELLDRNQSEKLRQISLASPNVRESTIYNMVQDRDGPCSKRLGILMEQPLFYKRLRMNLLYDADNLYQQLERCNNESYKIGGEPLQILVCVMPQEAPGYAYANLKWICETKVGILTQCCLTKNCNRAKDQFLANVALKINAKLGEQCGAHQAAPVLAK

Radius of gyration: 29.98 Å; Cα contacts (8 Å, |Δi|>4): 321; chains: 1; bounding box: 73×41×76 Å

Organism: Hevea brasiliensis (NCBI:txid3981)

InterPro domains:
  IPR003100 PAZ domain [PF02170] (4-130)
  IPR003100 PAZ domain [PS50821] (2-117)
  IPR003100 PAZ domain [SM00949] (5-134)
  IPR003165 Piwi domain [PF02171] (210-268)
  IPR012337 Ribonuclease H-like superfamily [SSF53098] (201-268)
  IPR036085 PAZ domain superfamily [SSF101690] (1-154)